Protein AF-B0ECZ1-F1 (afdb_monomer_lite)

Foldseek 3Di:
DCVVVVVLVVLLVVLVVVLVVLLVCLLVVVDDPLCVLVSLVVSLVSLVVSLVSVVVSVVVVVVVVVVVVVVVVDPDDDPDPPDQDLVSLVSLLSNLQSLLVSLLSLLCVVLCQDPDDDDPDDDPQVVSCVSCVVCCPPPPVHDDHVVVVVCVSPPPDHSLVSLVSSLVSLVVSVVSLVVSVVVCPPCPDPVLNSVLSNVLSVLSSVQSVVVNVDDDDPQKHWDWDCPRPSRRTRIDIDRD

Radius of gyration: 20.37 Å; chains: 1; bounding box: 56×40×53 Å

Organism: Entamoeba dispar (strain ATCC PRA-260 / SAW760) (NCBI:txid370354)

Structure (mmCIF, N/CA/C/O backbone):
data_AF-B0ECZ1-F1
#
_entry.id   AF-B0ECZ1-F1
#
loop_
_atom_site.group_PDB
_atom_site.id
_atom_site.type_symbol
_atom_site.label_atom_id
_atom_site.label_alt_id
_atom_site.label_comp_id
_atom_site.label_asym_id
_atom_site.label_entity_id
_atom_site.label_seq_id
_atom_site.pdbx_PDB_ins_code
_atom_site.Cartn_x
_atom_site.Cartn_y
_atom_site.Cartn_z
_atom_site.occupancy
_atom_site.B_iso_or_equiv
_atom_site.auth_seq_id
_atom_site.auth_comp_id
_atom_site.auth_asym_id
_atom_site.auth_atom_id
_atom_site.pdbx_PDB_model_num
ATOM 1 N N . MET A 1 1 ? 24.256 -12.949 -20.843 1.00 52.34 1 MET A N 1
ATOM 2 C CA . MET A 1 1 ? 23.289 -13.887 -21.462 1.00 52.34 1 MET A CA 1
ATOM 3 C C . MET A 1 1 ? 21.885 -13.289 -21.404 1.00 52.34 1 MET A C 1
ATOM 5 O O . MET A 1 1 ? 21.559 -12.710 -20.375 1.00 52.34 1 MET A O 1
ATOM 9 N N . PRO A 1 2 ? 21.053 -13.425 -22.453 1.00 65.56 2 PRO A N 1
ATOM 10 C CA . PRO A 1 2 ? 19.714 -12.817 -22.524 1.00 65.56 2 PRO A CA 1
ATOM 11 C C . PRO A 1 2 ? 18.711 -13.319 -21.465 1.00 65.56 2 PRO A C 1
ATOM 13 O O . PRO A 1 2 ? 17.712 -12.651 -21.211 1.00 65.56 2 PRO A O 1
ATOM 16 N N . GLY A 1 3 ? 18.990 -14.450 -20.802 1.00 74.44 3 GLY A N 1
ATOM 17 C CA . GLY A 1 3 ? 18.120 -15.027 -19.769 1.00 74.44 3 GLY A CA 1
ATOM 18 C C . GLY A 1 3 ? 17.876 -14.123 -18.553 1.00 74.44 3 GLY A C 1
ATOM 19 O O . GLY A 1 3 ? 16.785 -14.155 -17.990 1.00 74.44 3 GLY A O 1
ATOM 20 N N . HIS A 1 4 ? 18.828 -13.258 -18.184 1.00 80.06 4 HIS A N 1
ATOM 21 C CA . HIS A 1 4 ? 18.642 -12.338 -17.053 1.00 80.06 4 HIS A CA 1
ATOM 22 C C . HIS A 1 4 ? 17.581 -11.264 -17.335 1.00 80.06 4 HIS A C 1
ATOM 24 O O . HIS A 1 4 ? 16.845 -10.891 -16.425 1.00 80.06 4 HIS A O 1
ATOM 30 N N . TYR A 1 5 ? 17.436 -10.818 -18.589 1.00 84.31 5 TYR A N 1
ATOM 31 C CA . TYR A 1 5 ? 16.406 -9.841 -18.957 1.00 84.31 5 TYR A CA 1
ATOM 32 C C . TYR A 1 5 ? 15.004 -10.438 -18.934 1.00 84.31 5 TYR A C 1
ATOM 34 O O . TYR A 1 5 ? 14.070 -9.799 -18.456 1.00 84.31 5 TYR A O 1
ATOM 42 N N . ILE A 1 6 ? 14.873 -11.683 -19.399 1.00 87.56 6 ILE A N 1
ATOM 43 C CA . ILE A 1 6 ? 13.614 -12.430 -19.323 1.00 87.56 6 ILE A CA 1
ATOM 44 C C . ILE A 1 6 ? 13.235 -12.639 -17.857 1.00 87.56 6 ILE A C 1
ATOM 46 O O . ILE A 1 6 ? 12.097 -12.373 -17.483 1.00 87.56 6 ILE A O 1
ATOM 50 N N . ASN A 1 7 ? 14.189 -13.043 -17.014 1.00 88.06 7 ASN A N 1
ATOM 51 C CA . ASN A 1 7 ? 13.934 -13.231 -15.590 1.00 88.06 7 ASN A CA 1
ATOM 52 C C . ASN A 1 7 ? 13.505 -11.926 -14.899 1.00 88.06 7 ASN A C 1
ATOM 54 O O . ASN A 1 7 ? 12.521 -11.923 -14.168 1.00 88.06 7 ASN A O 1
ATOM 58 N N . GLY A 1 8 ? 14.180 -10.805 -15.181 1.00 88.19 8 GLY A N 1
ATOM 59 C CA . GLY A 1 8 ? 13.785 -9.496 -14.651 1.00 88.19 8 GLY A CA 1
ATOM 60 C C . GLY A 1 8 ? 12.370 -9.097 -15.083 1.00 88.19 8 GLY A C 1
ATOM 61 O O . GLY A 1 8 ? 11.549 -8.683 -14.266 1.00 88.19 8 GLY A O 1
ATOM 62 N N . TYR A 1 9 ? 12.026 -9.303 -16.353 1.00 89.12 9 TYR A N 1
ATOM 63 C CA . TYR A 1 9 ? 10.674 -9.022 -16.834 1.00 89.12 9 TYR A CA 1
ATOM 64 C C . TYR A 1 9 ? 9.610 -9.916 -16.170 1.00 89.12 9 TYR A C 1
ATOM 66 O O . TYR A 1 9 ? 8.576 -9.421 -15.717 1.00 89.12 9 TYR A O 1
ATOM 74 N N . LEU A 1 10 ? 9.879 -11.219 -16.041 1.00 91.56 10 LEU A N 1
ATOM 75 C CA . LEU A 1 10 ? 8.992 -12.165 -15.356 1.00 91.56 10 LEU A CA 1
ATOM 76 C C . LEU A 1 10 ? 8.794 -11.804 -13.879 1.00 91.56 10 LEU A C 1
ATOM 78 O O . LEU A 1 10 ? 7.673 -11.883 -13.374 1.00 91.56 10 LEU A O 1
ATOM 82 N N . MET A 1 11 ? 9.851 -11.359 -13.198 1.00 91.69 11 MET A N 1
ATOM 83 C CA . MET A 1 11 ? 9.765 -10.874 -11.821 1.00 91.69 11 MET A CA 1
ATOM 84 C C . MET A 1 11 ? 8.845 -9.657 -11.705 1.00 91.69 11 MET A C 1
ATOM 86 O O . MET A 1 11 ? 7.994 -9.615 -10.815 1.00 91.69 11 MET A O 1
ATOM 90 N N . GLN A 1 12 ? 8.936 -8.707 -12.638 1.00 91.12 12 GLN A N 1
ATOM 91 C CA . GLN A 1 12 ? 8.056 -7.538 -12.654 1.00 91.12 12 GLN A CA 1
ATOM 92 C C . GLN A 1 12 ? 6.585 -7.915 -12.894 1.00 91.12 12 GLN A C 1
ATOM 94 O O . GLN A 1 12 ? 5.697 -7.408 -12.201 1.00 91.12 12 GLN A O 1
ATOM 99 N N . ILE A 1 13 ? 6.316 -8.859 -13.806 1.00 92.25 13 ILE A N 1
ATOM 100 C CA . ILE A 1 13 ? 4.966 -9.416 -14.007 1.00 92.25 13 ILE A CA 1
ATOM 101 C C . ILE A 1 13 ? 4.455 -10.053 -12.716 1.00 92.25 13 ILE A C 1
ATOM 103 O O . ILE A 1 13 ? 3.312 -9.825 -12.322 1.00 92.25 13 ILE A O 1
ATOM 107 N N . LYS A 1 14 ? 5.295 -10.830 -12.030 1.00 93.25 14 LYS A N 1
ATOM 108 C CA . LYS A 1 14 ? 4.903 -11.509 -10.798 1.00 93.25 14 LYS A CA 1
ATOM 109 C C . LYS A 1 14 ? 4.515 -10.528 -9.695 1.00 93.25 14 LYS A C 1
ATOM 111 O O . LYS A 1 14 ? 3.464 -10.713 -9.083 1.00 93.25 14 LYS A O 1
ATOM 116 N N . PHE A 1 15 ? 5.296 -9.468 -9.480 1.00 93.75 15 PHE A N 1
ATOM 117 C CA . PHE A 1 15 ? 4.917 -8.403 -8.546 1.00 93.75 15 PHE A CA 1
ATOM 118 C C . PHE A 1 15 ? 3.564 -7.791 -8.910 1.00 93.75 15 PHE A C 1
ATOM 120 O O . PHE A 1 15 ? 2.694 -7.674 -8.048 1.00 93.75 15 PHE A O 1
ATOM 127 N N . SER A 1 16 ? 3.358 -7.464 -10.190 1.00 93.44 16 SER A N 1
ATOM 128 C CA . 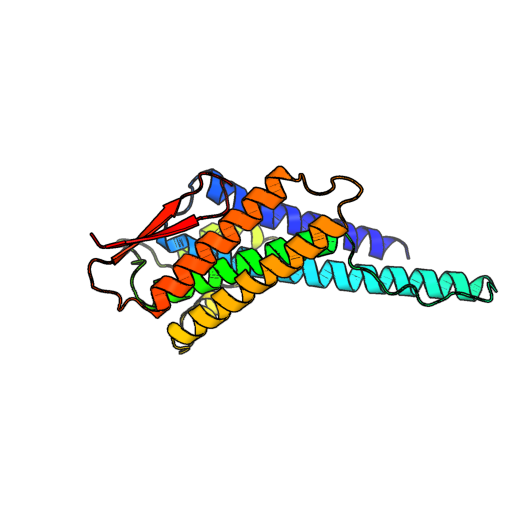SER A 1 16 ? 2.095 -6.900 -10.673 1.00 93.44 16 SER A CA 1
ATOM 129 C C . SER A 1 16 ? 0.905 -7.826 -10.398 1.00 93.44 16 SER A C 1
ATOM 131 O O . SER A 1 16 ? -0.120 -7.371 -9.890 1.00 93.44 16 SER A O 1
ATOM 133 N N . LEU A 1 17 ? 1.049 -9.132 -10.647 1.00 94.19 17 LEU A N 1
ATOM 134 C CA . LEU A 1 17 ? 0.005 -10.125 -10.381 1.00 94.19 17 LEU A CA 1
ATOM 135 C C . LEU A 1 17 ? -0.304 -10.262 -8.887 1.00 94.19 17 LEU A C 1
ATOM 137 O O . LEU A 1 17 ? -1.475 -10.277 -8.514 1.00 94.19 17 LEU A O 1
ATOM 141 N N . MET A 1 18 ? 0.719 -10.322 -8.030 1.00 94.69 18 MET A N 1
ATOM 142 C CA . MET A 1 18 ? 0.533 -10.421 -6.576 1.00 94.69 18 MET A CA 1
ATOM 143 C C . MET A 1 18 ? -0.154 -9.176 -6.004 1.00 94.69 18 MET A C 1
ATOM 145 O O . MET A 1 18 ? -1.070 -9.293 -5.192 1.00 94.69 18 MET A O 1
ATOM 149 N N . ILE A 1 19 ? 0.246 -7.986 -6.459 1.00 95.06 19 ILE A N 1
ATOM 150 C CA . ILE A 1 19 ? -0.396 -6.723 -6.078 1.00 95.06 19 ILE A CA 1
ATOM 151 C C . ILE A 1 19 ? -1.852 -6.723 -6.548 1.00 95.06 19 ILE A C 1
ATOM 153 O O . ILE A 1 19 ? -2.756 -6.484 -5.751 1.00 95.06 19 ILE A O 1
ATOM 157 N N . LYS A 1 20 ? -2.098 -7.043 -7.824 1.00 94.62 20 LYS A N 1
ATOM 158 C CA . LYS A 1 20 ? -3.445 -7.052 -8.406 1.00 94.62 20 LYS A CA 1
ATOM 159 C C . LYS A 1 20 ? -4.369 -8.050 -7.708 1.00 94.62 20 LYS A C 1
ATOM 161 O O . LYS A 1 20 ? -5.529 -7.726 -7.487 1.00 94.62 20 LYS A O 1
ATOM 166 N N . TYR A 1 21 ? -3.857 -9.216 -7.316 1.00 94.62 21 TYR A N 1
ATOM 167 C CA . TYR A 1 21 ? -4.598 -10.207 -6.532 1.00 94.62 21 TYR A CA 1
ATOM 168 C C . TYR A 1 21 ? -5.149 -9.610 -5.228 1.00 94.62 21 TYR A C 1
ATOM 170 O O . TYR A 1 21 ? -6.335 -9.759 -4.940 1.00 94.62 21 TYR A O 1
ATOM 178 N N . LEU A 1 22 ? -4.320 -8.878 -4.476 1.00 94.81 22 LEU A N 1
ATOM 179 C CA . LEU A 1 22 ? -4.759 -8.231 -3.236 1.00 94.81 22 LEU A CA 1
ATOM 180 C C . LEU A 1 22 ? -5.720 -7.068 -3.500 1.00 94.81 22 LEU A C 1
ATOM 182 O O . LEU A 1 22 ? -6.736 -6.959 -2.822 1.00 94.81 22 LEU A O 1
ATOM 186 N N . LEU A 1 23 ? -5.436 -6.225 -4.500 1.00 94.19 23 LEU A N 1
ATOM 187 C CA . LEU A 1 23 ? -6.299 -5.088 -4.842 1.00 94.19 23 LEU A CA 1
ATOM 188 C C . LEU A 1 23 ? -7.703 -5.535 -5.269 1.00 94.19 23 LEU A C 1
ATOM 190 O O . LEU A 1 23 ? -8.685 -4.942 -4.833 1.00 94.19 23 LEU A O 1
ATOM 194 N N . ILE A 1 24 ? -7.816 -6.617 -6.047 1.00 94.44 24 ILE A N 1
ATOM 195 C CA . ILE A 1 24 ? -9.115 -7.200 -6.419 1.00 94.44 24 ILE A CA 1
ATOM 196 C C . ILE A 1 24 ? -9.876 -7.674 -5.177 1.00 94.44 24 ILE A C 1
ATOM 198 O O . ILE A 1 24 ? -11.087 -7.487 -5.098 1.00 94.44 24 ILE A O 1
ATOM 202 N N . GLY A 1 25 ? -9.189 -8.238 -4.180 1.00 93.19 25 GLY A N 1
ATOM 203 C CA . GLY A 1 25 ? -9.827 -8.611 -2.917 1.00 93.19 25 GLY A CA 1
ATOM 204 C C . GLY A 1 25 ? -10.460 -7.421 -2.186 1.00 93.19 25 GLY A C 1
ATOM 205 O O . GLY A 1 25 ? -11.500 -7.583 -1.545 1.00 93.19 25 GLY A O 1
ATOM 206 N N . ILE A 1 26 ? -9.876 -6.224 -2.324 1.00 93.31 26 ILE A N 1
ATOM 207 C CA . ILE A 1 26 ? -10.420 -4.974 -1.773 1.00 93.31 26 ILE A CA 1
ATOM 208 C C . ILE A 1 26 ? -11.639 -4.532 -2.585 1.00 93.31 26 ILE A C 1
ATOM 210 O O . ILE A 1 26 ? -12.695 -4.320 -1.993 1.00 93.31 26 ILE A O 1
ATOM 214 N N . SER A 1 27 ? -11.533 -4.483 -3.919 1.00 91.94 27 SER A N 1
ATOM 215 C CA . SER A 1 27 ? -12.658 -4.149 -4.811 1.00 91.94 27 SER A CA 1
ATOM 216 C C . SER A 1 27 ? -13.876 -5.051 -4.576 1.00 91.94 27 SER A C 1
ATOM 218 O O . SER A 1 27 ? -15.013 -4.586 -4.549 1.00 91.94 27 SER A O 1
ATOM 220 N N . LEU A 1 28 ? -13.644 -6.346 -4.342 1.00 92.88 28 LEU A N 1
ATOM 221 C CA . LEU A 1 28 ? -14.684 -7.338 -4.050 1.00 92.88 28 LEU A CA 1
ATOM 222 C C . LEU A 1 28 ? -15.168 -7.316 -2.589 1.00 92.88 28 LEU A C 1
ATOM 224 O O . LEU A 1 28 ? -15.995 -8.146 -2.214 1.00 92.88 28 LEU A O 1
ATOM 228 N N . LYS A 1 29 ? -14.661 -6.394 -1.758 1.00 91.38 29 LYS A N 1
ATOM 229 C CA . LYS A 1 29 ? -15.012 -6.238 -0.336 1.00 91.38 29 LYS A CA 1
ATOM 230 C C . LYS A 1 29 ? -14.849 -7.537 0.469 1.00 91.38 29 LYS A C 1
ATOM 232 O O . LYS A 1 29 ? -15.647 -7.840 1.351 1.00 91.38 29 LYS A O 1
ATOM 237 N N . LEU A 1 30 ? -13.799 -8.311 0.176 1.00 91.38 30 LEU A N 1
ATOM 238 C CA . LEU A 1 30 ? -13.508 -9.586 0.855 1.00 91.38 30 LEU A CA 1
ATOM 239 C C . LEU A 1 30 ? -12.846 -9.410 2.228 1.00 91.38 30 LEU A C 1
ATOM 241 O O . LEU A 1 30 ? -12.680 -10.390 2.967 1.00 91.38 30 LEU A O 1
ATOM 245 N N . TYR A 1 31 ? -12.414 -8.191 2.544 1.00 91.56 31 TYR A N 1
ATOM 246 C CA . TYR A 1 31 ? -11.706 -7.843 3.770 1.00 91.56 31 TYR A CA 1
ATOM 247 C C . TYR A 1 31 ? -12.585 -6.978 4.664 1.00 91.56 31 TYR A C 1
ATOM 249 O O . TYR A 1 31 ? -13.326 -6.123 4.188 1.00 91.56 31 TYR A O 1
ATOM 257 N N . SER A 1 32 ? -12.467 -7.198 5.967 1.00 90.06 32 SER A N 1
ATOM 258 C CA . SER A 1 32 ? -13.102 -6.353 6.974 1.00 90.06 32 SER A CA 1
ATOM 259 C C . SER A 1 32 ? -12.245 -5.118 7.261 1.00 90.06 32 SER A C 1
ATOM 261 O O . SER A 1 32 ? -11.026 -5.153 7.093 1.00 90.06 32 SER A O 1
ATOM 263 N N . ASP A 1 33 ? -12.853 -4.062 7.800 1.00 89.88 33 ASP A N 1
ATOM 264 C CA . ASP A 1 33 ? -12.173 -2.789 8.085 1.00 89.88 33 ASP A CA 1
ATOM 265 C C . ASP A 1 33 ? -10.911 -2.935 8.954 1.00 89.88 33 ASP A C 1
ATOM 267 O O . ASP A 1 33 ? -9.889 -2.291 8.712 1.00 89.88 33 ASP A O 1
ATOM 271 N N . TYR A 1 34 ? -10.948 -3.835 9.941 1.00 89.06 34 TYR A N 1
ATOM 272 C CA . TYR A 1 34 ? -9.807 -4.111 10.819 1.00 89.06 34 TYR A CA 1
ATOM 273 C C . TYR A 1 34 ? -8.652 -4.845 10.111 1.00 89.06 34 TYR A C 1
ATOM 275 O O . TYR A 1 34 ? -7.510 -4.791 10.571 1.00 89.06 34 TYR A O 1
ATOM 283 N N . GLU A 1 35 ? -8.922 -5.527 8.992 1.00 91.38 35 GLU A N 1
ATOM 284 C CA . GLU A 1 35 ? -7.920 -6.253 8.202 1.00 91.38 35 GLU A CA 1
ATOM 285 C C . GLU A 1 35 ? -7.180 -5.325 7.228 1.00 91.38 35 GLU A C 1
ATOM 287 O O . GLU A 1 35 ? -6.074 -5.660 6.800 1.00 91.38 35 GLU A O 1
ATOM 292 N N . TYR A 1 36 ? -7.728 -4.147 6.901 1.00 93.44 36 TYR A N 1
ATOM 293 C CA . TYR A 1 36 ? -7.148 -3.261 5.886 1.00 93.44 36 TYR A CA 1
ATOM 294 C C . TYR A 1 36 ? -5.696 -2.894 6.165 1.00 93.44 36 TYR A C 1
ATOM 296 O O . TYR A 1 36 ? -4.885 -2.931 5.244 1.00 93.44 36 TYR A O 1
ATOM 304 N N . HIS A 1 37 ? -5.331 -2.599 7.416 1.00 94.06 37 HIS A N 1
ATOM 305 C CA . HIS A 1 37 ? -3.938 -2.289 7.747 1.00 94.06 37 HIS A CA 1
ATOM 306 C C . HIS A 1 37 ? -2.981 -3.409 7.313 1.00 94.06 37 HIS A C 1
ATOM 308 O O . HIS A 1 37 ? -1.967 -3.135 6.683 1.00 94.06 37 HIS A O 1
ATOM 314 N N . MET A 1 38 ? -3.324 -4.664 7.604 1.00 94.25 38 MET A N 1
ATOM 315 C CA . MET A 1 38 ? -2.517 -5.834 7.257 1.00 94.25 38 MET A CA 1
ATOM 316 C C . MET A 1 38 ? -2.390 -6.013 5.740 1.00 94.25 38 MET A C 1
ATOM 318 O O . MET A 1 38 ? -1.298 -6.273 5.234 1.00 94.25 38 MET A O 1
ATOM 322 N N . ILE A 1 39 ? -3.494 -5.835 5.011 1.00 95.50 39 ILE A N 1
ATOM 323 C CA . ILE A 1 39 ? -3.523 -5.957 3.551 1.00 95.50 39 ILE A CA 1
ATOM 324 C C . ILE A 1 39 ? -2.693 -4.845 2.895 1.00 95.50 39 ILE A C 1
ATOM 326 O O . ILE A 1 39 ? -1.783 -5.142 2.120 1.00 95.50 39 ILE A O 1
ATOM 330 N N . TYR A 1 40 ? -2.940 -3.574 3.236 1.00 95.88 40 TYR A N 1
ATOM 331 C CA . TYR A 1 40 ? -2.185 -2.445 2.678 1.00 95.88 40 TYR A CA 1
ATOM 332 C C . TYR A 1 40 ? -0.711 -2.476 3.070 1.00 95.88 40 TYR A C 1
ATOM 334 O O . TYR A 1 40 ? 0.135 -2.135 2.246 1.00 95.88 40 TYR A O 1
ATOM 342 N N . TRP A 1 41 ? -0.387 -2.954 4.273 1.00 95.56 41 TRP A N 1
ATOM 343 C CA . TRP A 1 41 ? 0.992 -3.167 4.691 1.00 95.56 41 TRP A CA 1
ATOM 344 C C . TRP A 1 41 ? 1.727 -4.138 3.768 1.00 95.56 41 TRP A C 1
ATOM 346 O O . TRP A 1 41 ? 2.794 -3.807 3.248 1.00 95.56 41 TRP A O 1
ATOM 356 N N . TYR A 1 42 ? 1.127 -5.296 3.487 1.00 95.44 42 TYR A N 1
ATOM 357 C CA . TYR A 1 42 ? 1.727 -6.276 2.585 1.00 95.44 42 TYR A CA 1
ATOM 358 C C . TYR A 1 42 ? 1.866 -5.714 1.163 1.00 95.44 42 TYR A C 1
ATOM 360 O O . TYR A 1 42 ? 2.917 -5.845 0.533 1.00 95.44 42 TYR A O 1
ATOM 368 N N . ILE A 1 43 ? 0.836 -5.014 0.670 1.00 95.62 43 ILE A N 1
ATOM 369 C CA . ILE A 1 43 ? 0.873 -4.339 -0.635 1.00 95.62 43 ILE A CA 1
ATOM 370 C C . ILE A 1 43 ? 2.000 -3.292 -0.679 1.00 95.62 43 ILE A C 1
ATOM 372 O O . ILE A 1 43 ? 2.733 -3.227 -1.666 1.00 95.62 43 ILE A O 1
ATOM 376 N N . SER A 1 44 ? 2.188 -2.502 0.384 1.00 95.56 44 SER A N 1
ATOM 377 C CA . SER A 1 44 ? 3.266 -1.508 0.486 1.00 95.56 44 SER A CA 1
ATOM 378 C C . SER A 1 44 ? 4.643 -2.153 0.336 1.00 95.56 44 SER A C 1
ATOM 380 O O . SER A 1 44 ? 5.535 -1.568 -0.288 1.00 95.56 44 SER A O 1
ATOM 382 N N . ILE A 1 45 ? 4.833 -3.350 0.894 1.00 94.50 45 ILE A N 1
ATOM 383 C CA . ILE A 1 45 ? 6.088 -4.091 0.758 1.00 94.50 45 ILE A CA 1
ATOM 384 C C . ILE A 1 45 ? 6.257 -4.597 -0.675 1.00 94.50 45 ILE A C 1
ATOM 386 O O . ILE A 1 45 ? 7.322 -4.397 -1.257 1.00 94.50 45 ILE A O 1
ATOM 390 N N . LEU A 1 46 ? 5.211 -5.161 -1.285 1.00 94.88 46 LEU A N 1
ATOM 391 C CA . LEU A 1 46 ? 5.264 -5.612 -2.681 1.00 94.88 46 LEU A CA 1
ATOM 392 C C . LEU A 1 46 ? 5.599 -4.471 -3.651 1.00 94.88 46 LEU A C 1
ATOM 394 O O . LEU A 1 46 ? 6.438 -4.651 -4.532 1.00 94.88 46 LEU A O 1
ATOM 398 N N . PHE A 1 47 ? 5.005 -3.287 -3.477 1.00 95.44 47 PHE A N 1
ATOM 399 C CA . PHE A 1 47 ? 5.368 -2.106 -4.270 1.00 95.44 47 PHE A CA 1
ATOM 400 C C . PHE A 1 47 ? 6.806 -1.650 -4.018 1.00 95.44 47 PHE A C 1
ATOM 402 O O . PHE A 1 47 ? 7.476 -1.214 -4.952 1.00 95.44 47 PHE A O 1
ATOM 409 N N . SER A 1 48 ? 7.297 -1.759 -2.781 1.00 94.75 48 SER A N 1
ATOM 410 C CA . SER A 1 48 ? 8.686 -1.419 -2.452 1.00 94.75 48 SER A CA 1
ATOM 411 C C . SER A 1 48 ? 9.670 -2.350 -3.153 1.00 94.75 48 SER A C 1
ATOM 413 O O . SER A 1 48 ? 10.549 -1.858 -3.858 1.00 94.75 48 SER A O 1
ATOM 415 N N . MET A 1 49 ? 9.440 -3.662 -3.058 1.00 94.19 49 MET A N 1
ATOM 416 C CA . MET A 1 49 ? 10.235 -4.685 -3.741 1.00 94.19 49 MET A CA 1
ATOM 417 C C . MET A 1 49 ? 10.163 -4.540 -5.265 1.00 94.19 49 MET A C 1
ATOM 419 O O . MET A 1 49 ? 11.184 -4.630 -5.938 1.00 94.19 49 MET A O 1
ATOM 423 N N . SER A 1 50 ? 8.977 -4.268 -5.821 1.00 94.31 50 SER A N 1
ATOM 424 C CA . SER A 1 50 ? 8.812 -4.044 -7.263 1.00 94.31 50 SER A CA 1
ATOM 425 C C . SER A 1 50 ? 9.575 -2.810 -7.742 1.00 94.31 50 SER A C 1
ATOM 427 O O . SER A 1 50 ? 10.234 -2.861 -8.779 1.00 94.31 50 SER A O 1
ATOM 429 N N . TYR A 1 51 ? 9.523 -1.711 -6.985 1.00 94.12 51 TYR A N 1
ATOM 430 C CA . TYR A 1 51 ? 10.254 -0.490 -7.315 1.00 94.12 51 TYR A CA 1
ATOM 431 C C . TYR A 1 51 ? 11.773 -0.697 -7.273 1.00 94.12 51 TYR A C 1
ATOM 433 O O . TYR A 1 51 ? 12.472 -0.279 -8.195 1.00 94.12 51 TYR A O 1
ATOM 441 N N . GLU A 1 52 ? 12.277 -1.344 -6.220 1.00 92.88 52 GLU A N 1
ATOM 442 C CA . GLU A 1 52 ? 13.703 -1.652 -6.049 1.00 92.88 52 GLU A CA 1
ATOM 443 C C . GLU A 1 52 ? 14.207 -2.552 -7.175 1.00 92.88 52 GLU A C 1
ATOM 445 O O . GLU A 1 52 ? 15.145 -2.179 -7.878 1.00 92.88 52 GLU A O 1
ATOM 450 N N . HIS A 1 53 ? 13.499 -3.653 -7.437 1.00 92.44 53 HIS A N 1
ATOM 451 C CA . HIS A 1 53 ? 13.806 -4.563 -8.534 1.00 92.44 53 HIS A CA 1
ATOM 452 C C . HIS A 1 53 ? 13.823 -3.843 -9.892 1.00 92.44 53 HIS A C 1
ATOM 454 O O . HIS A 1 53 ? 14.765 -4.000 -10.668 1.00 92.44 53 HIS A O 1
ATOM 460 N N . LEU A 1 54 ? 12.813 -3.017 -10.195 1.00 90.81 54 LEU A N 1
ATOM 461 C CA . LEU A 1 54 ? 12.775 -2.263 -11.451 1.00 90.81 54 LEU A CA 1
ATOM 462 C C . LEU A 1 54 ? 13.950 -1.282 -11.560 1.00 90.81 54 LEU A C 1
ATOM 464 O O . LEU A 1 54 ? 14.506 -1.098 -12.643 1.00 90.81 54 LEU A O 1
ATOM 468 N N . ASN A 1 55 ? 14.332 -0.636 -10.459 1.00 89.88 55 ASN A N 1
ATOM 469 C CA . ASN A 1 55 ? 15.445 0.303 -10.451 1.00 89.88 55 ASN A CA 1
ATOM 470 C C . ASN A 1 55 ? 16.792 -0.394 -10.683 1.00 89.88 55 ASN A C 1
ATOM 472 O O . ASN A 1 55 ? 17.562 0.044 -11.538 1.00 89.88 55 ASN A O 1
ATOM 476 N N . GLU A 1 56 ? 17.045 -1.503 -9.992 1.00 88.81 56 GLU A N 1
ATOM 477 C CA . GLU A 1 56 ? 18.233 -2.340 -10.200 1.00 88.81 56 GLU A CA 1
ATOM 478 C C . GLU A 1 56 ? 18.303 -2.861 -11.637 1.00 88.81 56 GLU A C 1
ATOM 480 O O . GLU A 1 56 ? 19.331 -2.728 -12.305 1.00 88.81 56 GLU A O 1
ATOM 485 N N . PHE A 1 57 ? 17.178 -3.364 -12.150 1.00 87.62 57 PHE A N 1
ATOM 486 C CA . PHE A 1 57 ? 17.074 -3.871 -13.513 1.00 87.62 57 PHE A CA 1
ATOM 487 C C . PHE A 1 57 ? 17.413 -2.804 -14.561 1.00 87.62 57 PHE A C 1
ATOM 489 O O . PHE A 1 57 ? 18.130 -3.075 -15.527 1.00 87.62 57 PHE A O 1
ATOM 496 N N . ARG A 1 58 ? 16.947 -1.563 -14.367 1.00 84.62 58 ARG A N 1
ATOM 497 C CA . ARG A 1 58 ? 17.297 -0.441 -15.252 1.00 84.62 58 ARG A CA 1
ATOM 498 C C . ARG A 1 58 ? 18.779 -0.097 -15.186 1.00 84.62 58 ARG A C 1
ATOM 500 O O . ARG A 1 58 ? 19.405 0.034 -16.232 1.00 84.62 58 ARG A O 1
ATOM 507 N N . ILE A 1 59 ? 19.340 0.019 -13.982 1.00 86.19 59 ILE A N 1
ATOM 508 C CA . ILE A 1 59 ? 20.766 0.319 -13.802 1.00 86.19 59 ILE A CA 1
ATOM 509 C C . ILE A 1 59 ? 21.614 -0.722 -14.538 1.00 86.19 59 ILE A C 1
ATOM 511 O O . ILE A 1 59 ? 22.536 -0.356 -15.267 1.00 86.19 59 ILE A O 1
ATOM 515 N N . GLN A 1 60 ? 21.262 -2.003 -14.419 1.00 86.25 60 GLN A N 1
ATOM 516 C CA . GLN A 1 60 ? 21.928 -3.082 -15.141 1.00 86.25 60 GLN A CA 1
ATOM 517 C C . GLN A 1 60 ? 21.814 -2.925 -16.664 1.00 86.25 60 GLN A C 1
ATOM 519 O O . GLN A 1 60 ? 22.831 -2.957 -17.355 1.00 86.25 60 GLN A O 1
ATOM 524 N N . LEU A 1 61 ? 20.609 -2.679 -17.190 1.00 84.00 61 LEU A N 1
ATOM 525 C CA . LEU A 1 61 ? 20.397 -2.434 -18.623 1.00 84.00 61 LEU A CA 1
ATOM 526 C C . LEU A 1 61 ? 21.254 -1.279 -19.153 1.00 84.00 61 LEU A C 1
ATOM 528 O O . LEU A 1 61 ? 21.798 -1.359 -20.256 1.00 84.00 61 LEU A O 1
ATOM 532 N N . ASP A 1 62 ? 21.384 -0.201 -18.387 1.00 83.62 62 ASP A N 1
ATOM 533 C CA . ASP A 1 62 ? 22.179 0.953 -18.7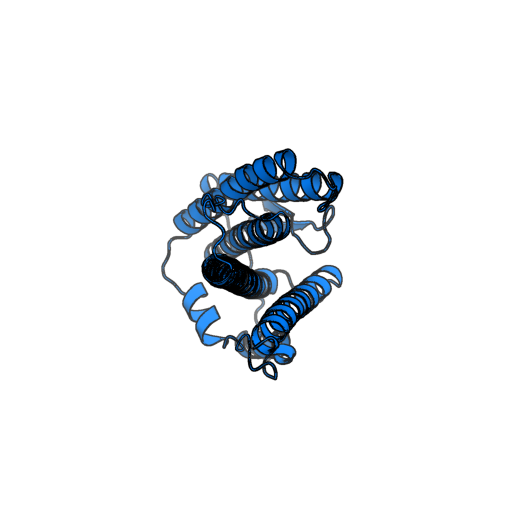92 1.00 83.62 62 ASP A CA 1
ATOM 534 C C . ASP A 1 62 ? 23.683 0.691 -18.706 1.00 83.62 62 ASP A C 1
ATOM 536 O O . ASP A 1 62 ? 24.430 1.172 -19.564 1.00 83.62 62 ASP A O 1
ATOM 540 N N . MET A 1 63 ? 24.141 -0.094 -17.727 1.00 84.00 63 MET A N 1
ATOM 541 C CA . MET A 1 63 ? 25.526 -0.572 -17.675 1.00 84.00 63 MET A CA 1
ATOM 542 C C . MET A 1 63 ? 25.852 -1.448 -18.887 1.00 84.00 63 MET A C 1
ATOM 544 O O . MET A 1 63 ? 26.840 -1.185 -19.575 1.00 84.00 63 MET A O 1
ATOM 548 N N . ASP A 1 64 ? 24.989 -2.408 -19.220 1.00 84.94 64 ASP A N 1
ATOM 549 C CA . ASP A 1 64 ? 25.178 -3.309 -20.361 1.00 84.94 64 ASP A CA 1
ATOM 550 C C . ASP A 1 64 ? 25.192 -2.544 -21.693 1.00 84.94 64 ASP A C 1
ATOM 552 O O . ASP A 1 64 ? 26.055 -2.776 -22.548 1.00 84.94 64 ASP A O 1
ATOM 556 N N . ARG A 1 65 ? 24.299 -1.555 -21.856 1.00 82.12 65 ARG A N 1
ATOM 557 C CA . ARG A 1 65 ? 24.299 -0.641 -23.013 1.00 82.12 65 ARG A CA 1
ATOM 558 C C . ARG A 1 65 ? 25.623 0.109 -23.141 1.00 82.12 65 ARG A C 1
ATOM 560 O O . ARG A 1 65 ? 26.170 0.193 -24.243 1.00 82.12 65 ARG A O 1
ATOM 567 N N . ARG A 1 66 ? 26.163 0.626 -22.031 1.00 80.00 66 ARG A N 1
ATOM 568 C CA . ARG A 1 66 ? 27.461 1.322 -22.018 1.00 80.00 66 ARG A CA 1
ATOM 569 C C . ARG A 1 66 ? 28.605 0.376 -22.368 1.00 80.00 66 ARG A C 1
ATOM 571 O O . ARG A 1 66 ? 29.396 0.707 -23.247 1.00 80.00 66 ARG A O 1
ATOM 578 N N . MET A 1 67 ? 28.671 -0.811 -21.769 1.00 80.88 67 MET A N 1
ATOM 579 C CA . MET A 1 67 ? 29.715 -1.797 -22.081 1.00 80.88 67 MET A CA 1
ATOM 580 C C . MET A 1 67 ? 29.690 -2.203 -23.559 1.00 80.88 67 MET A C 1
ATOM 582 O O . MET A 1 67 ? 30.731 -2.201 -24.221 1.00 80.88 67 MET A O 1
ATOM 586 N N . TYR A 1 68 ? 28.499 -2.446 -24.114 1.00 77.25 68 TYR A N 1
ATOM 587 C CA . TYR A 1 68 ? 28.335 -2.746 -25.536 1.00 77.25 68 TYR A CA 1
ATOM 588 C C . TYR A 1 68 ? 28.825 -1.597 -26.429 1.00 77.25 68 TYR A C 1
ATOM 590 O O . TYR A 1 68 ? 29.539 -1.812 -27.408 1.00 77.25 68 TYR A O 1
ATOM 598 N N . SER A 1 69 ? 28.505 -0.356 -26.076 1.00 70.12 69 SER A N 1
ATOM 599 C CA . SER A 1 69 ? 28.907 0.822 -26.849 1.00 70.12 69 SER A CA 1
ATOM 600 C C . SER A 1 69 ? 30.411 1.152 -26.770 1.00 70.12 69 SER A C 1
ATOM 602 O O . SER A 1 69 ? 31.005 1.557 -27.770 1.00 70.12 69 SER A O 1
ATOM 604 N N . ILE A 1 70 ? 31.062 0.878 -25.631 1.00 69.12 70 ILE A N 1
ATOM 605 C CA . ILE A 1 70 ? 32.524 0.970 -25.465 1.00 69.12 70 ILE A CA 1
ATOM 606 C C . ILE A 1 70 ? 33.227 -0.071 -26.348 1.00 69.12 70 ILE A C 1
ATOM 608 O O . ILE A 1 70 ? 34.219 0.249 -27.005 1.00 69.12 70 ILE A O 1
ATOM 612 N N . SER A 1 71 ? 32.677 -1.290 -26.439 1.00 64.00 71 SER A N 1
ATOM 613 C CA . SER A 1 71 ? 33.213 -2.344 -27.316 1.00 64.00 71 SER A CA 1
ATOM 614 C C . SER A 1 71 ? 33.164 -1.965 -28.806 1.00 64.00 71 SER A C 1
ATOM 616 O O . SER A 1 71 ? 34.028 -2.366 -29.584 1.00 64.00 71 SER A O 1
ATOM 618 N N . LYS A 1 72 ? 32.209 -1.110 -29.199 1.00 63.00 72 LYS A N 1
ATOM 619 C CA . LYS A 1 72 ? 32.033 -0.589 -30.562 1.00 63.00 72 LYS A CA 1
ATOM 620 C C . LYS A 1 72 ? 32.694 0.779 -30.795 1.00 63.00 72 LYS A C 1
ATOM 622 O O . LYS A 1 72 ? 32.149 1.573 -31.545 1.00 63.00 72 LYS A O 1
ATOM 627 N N . LYS A 1 73 ? 33.851 1.086 -30.186 1.00 57.19 73 LYS A N 1
ATOM 628 C CA . LYS A 1 73 ? 34.692 2.286 -30.470 1.00 57.19 73 LYS A CA 1
ATOM 629 C C . LYS A 1 73 ? 33.921 3.614 -30.701 1.00 57.19 73 LYS A C 1
ATOM 631 O O . LYS A 1 73 ? 34.427 4.496 -31.397 1.00 57.19 73 LYS A O 1
ATOM 636 N N . SER A 1 74 ? 32.728 3.816 -30.133 1.00 56.81 74 SER A N 1
ATOM 637 C CA . SER A 1 74 ? 31.969 5.048 -30.363 1.00 56.81 74 SER A CA 1
ATOM 638 C C . SER A 1 74 ? 32.423 6.089 -29.346 1.00 56.81 74 SER A C 1
ATOM 640 O O . SER A 1 74 ? 31.993 6.091 -28.191 1.00 56.81 74 SER A O 1
ATOM 642 N N . LYS A 1 75 ? 33.352 6.954 -29.758 1.00 55.22 75 LYS A N 1
ATOM 643 C CA . LYS A 1 75 ? 33.782 8.104 -28.959 1.00 55.22 75 LYS A CA 1
ATOM 644 C C . LYS A 1 75 ? 32.629 9.110 -28.891 1.00 55.22 75 LYS A C 1
ATOM 646 O O . LYS A 1 75 ? 32.183 9.580 -29.930 1.00 55.22 75 LYS A O 1
ATOM 651 N N . ASN A 1 76 ? 32.208 9.430 -27.665 1.00 53.47 76 ASN A N 1
ATOM 652 C CA . ASN A 1 76 ? 31.183 10.405 -27.246 1.00 53.47 76 ASN A CA 1
ATOM 653 C C . ASN A 1 76 ? 29.841 9.799 -26.831 1.00 53.47 76 ASN A C 1
ATOM 655 O O . ASN A 1 76 ? 28.814 10.007 -27.471 1.00 53.47 76 ASN A O 1
ATOM 659 N N . ILE A 1 77 ? 29.832 9.136 -25.676 1.00 56.59 77 ILE A N 1
ATOM 660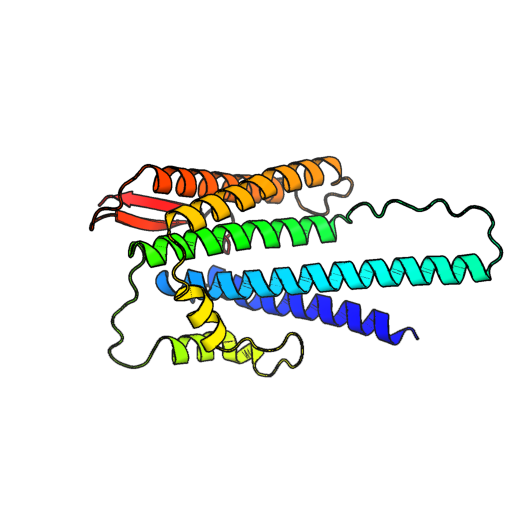 C CA . ILE A 1 77 ? 28.589 8.820 -24.971 1.00 56.59 77 ILE A CA 1
ATOM 661 C C . ILE A 1 77 ? 28.533 9.733 -23.763 1.00 56.59 77 ILE A C 1
ATOM 663 O O . ILE A 1 77 ? 29.200 9.506 -22.754 1.00 56.59 77 ILE A O 1
ATOM 667 N N . LYS A 1 78 ? 27.765 10.816 -23.894 1.00 54.97 78 LYS A N 1
ATOM 668 C CA . LYS A 1 78 ? 27.414 11.643 -22.741 1.00 54.97 78 LYS A CA 1
ATOM 669 C C . LYS A 1 78 ? 26.653 10.757 -21.750 1.00 54.97 78 LYS A C 1
ATOM 671 O O . LYS A 1 78 ? 25.804 9.979 -22.191 1.00 54.97 78 LYS A O 1
ATOM 676 N N . PRO A 1 79 ? 26.910 10.861 -20.436 1.00 51.38 79 PRO A N 1
ATOM 677 C CA . PRO A 1 79 ? 26.075 10.186 -19.458 1.00 51.38 79 PRO A CA 1
ATOM 678 C C . PRO A 1 79 ? 24.655 10.732 -19.620 1.00 51.38 79 PRO A C 1
ATOM 680 O O . PRO A 1 79 ? 24.393 11.889 -19.290 1.00 51.38 79 PRO A O 1
ATOM 683 N N . SER A 1 80 ? 23.731 9.934 -20.164 1.00 52.09 80 SER A N 1
ATOM 684 C CA . SER A 1 80 ? 22.322 10.290 -20.062 1.00 52.09 80 SER A CA 1
ATOM 685 C C . SER A 1 80 ? 21.998 10.229 -18.578 1.00 52.09 80 SER A C 1
ATOM 687 O O . SER A 1 80 ? 22.074 9.153 -17.976 1.00 52.09 80 SER A O 1
ATOM 689 N N . LYS A 1 81 ? 21.686 11.378 -17.968 1.00 50.06 81 LYS A N 1
ATOM 690 C 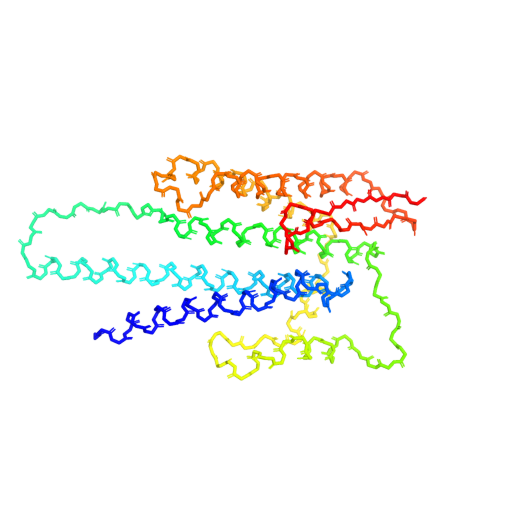CA . LYS A 1 81 ? 21.008 11.376 -16.672 1.00 50.06 81 LYS A CA 1
ATOM 691 C C . LYS A 1 81 ? 19.811 10.455 -16.850 1.00 50.06 81 LYS A C 1
ATOM 693 O O . LYS A 1 81 ? 19.020 10.670 -17.766 1.00 50.06 81 LYS A O 1
ATOM 698 N N . LEU A 1 82 ? 19.758 9.389 -16.063 1.00 56.03 82 LEU A N 1
ATOM 699 C CA . LEU A 1 82 ? 18.656 8.448 -16.108 1.00 56.03 82 LEU A CA 1
ATOM 700 C C . LEU A 1 82 ? 17.447 9.161 -15.542 1.00 56.03 82 LEU A C 1
ATOM 702 O O . LEU A 1 82 ? 17.185 9.108 -14.347 1.00 56.03 82 LEU A O 1
ATOM 706 N N . THR A 1 83 ? 16.756 9.901 -16.402 1.00 59.69 83 THR A N 1
ATOM 707 C CA . THR A 1 83 ? 15.462 10.448 -16.052 1.00 59.69 83 THR A CA 1
ATOM 708 C C . THR A 1 83 ? 14.568 9.266 -15.666 1.00 59.69 83 THR A C 1
ATOM 710 O O . THR A 1 83 ? 14.615 8.204 -16.321 1.00 59.69 83 THR A O 1
ATOM 713 N N . PRO A 1 84 ? 13.817 9.387 -14.560 1.00 64.06 84 PRO A N 1
ATOM 714 C CA . PRO A 1 84 ? 12.852 8.374 -14.172 1.00 64.06 84 PRO A CA 1
ATOM 715 C C . PRO A 1 84 ? 11.933 8.075 -15.356 1.00 64.06 84 PRO A C 1
ATOM 717 O O . PRO A 1 84 ? 11.419 8.985 -16.007 1.00 64.06 84 PRO A O 1
ATOM 720 N N . ASN A 1 85 ? 11.776 6.794 -15.687 1.00 81.38 85 ASN A N 1
ATOM 721 C CA . ASN A 1 85 ? 10.801 6.402 -16.699 1.00 81.38 85 ASN A CA 1
ATOM 722 C C . ASN A 1 85 ? 9.386 6.627 -16.136 1.00 81.38 85 ASN A C 1
ATOM 724 O O . ASN A 1 85 ? 9.186 6.518 -14.926 1.00 81.38 85 ASN A O 1
ATOM 728 N N . MET A 1 86 ? 8.395 6.859 -16.996 1.00 84.81 86 MET A N 1
ATOM 729 C CA . MET A 1 86 ? 6.992 7.002 -16.584 1.00 84.81 86 MET A CA 1
ATOM 730 C C . MET A 1 86 ? 6.499 5.799 -15.774 1.00 84.81 86 MET A C 1
ATOM 732 O O . MET A 1 86 ? 5.782 5.970 -14.791 1.00 84.81 86 MET A O 1
ATOM 736 N N . GLU A 1 87 ? 6.935 4.590 -16.131 1.00 85.94 87 GLU A N 1
ATOM 737 C CA . GLU A 1 87 ? 6.646 3.372 -15.368 1.00 85.94 87 GLU A CA 1
ATOM 738 C C . GLU A 1 87 ? 7.211 3.437 -13.938 1.00 85.94 87 GLU A C 1
ATOM 740 O O . GLU A 1 87 ? 6.502 3.148 -12.976 1.00 85.94 87 GLU A O 1
ATOM 745 N N . GLN A 1 88 ? 8.459 3.891 -13.775 1.00 88.31 88 GLN A N 1
ATOM 746 C CA . GLN A 1 88 ? 9.070 4.043 -12.453 1.00 88.31 88 GLN A CA 1
ATOM 747 C C . GLN A 1 88 ? 8.377 5.113 -11.620 1.00 88.31 88 GLN A C 1
ATOM 749 O O . GLN A 1 88 ? 8.139 4.880 -10.440 1.00 88.31 88 GLN A O 1
ATOM 754 N N . LEU A 1 89 ? 8.032 6.256 -12.221 1.00 90.56 89 LEU A N 1
ATOM 755 C CA . LEU A 1 89 ? 7.285 7.314 -11.538 1.00 90.56 89 LEU A CA 1
ATOM 756 C C . LEU A 1 89 ? 5.904 6.825 -11.100 1.00 90.56 89 LEU A C 1
ATOM 758 O O . LEU A 1 89 ? 5.467 7.125 -9.994 1.00 90.56 89 LEU A O 1
ATOM 762 N N . THR A 1 90 ? 5.242 6.022 -11.934 1.00 91.31 90 THR A N 1
ATOM 763 C CA . THR A 1 90 ? 3.934 5.439 -11.616 1.00 91.31 90 THR A CA 1
ATOM 764 C C . THR A 1 90 ? 4.038 4.472 -10.439 1.00 91.31 90 THR A C 1
ATOM 766 O O . THR A 1 90 ? 3.292 4.596 -9.471 1.00 91.31 90 THR A O 1
ATOM 769 N N . ILE A 1 91 ? 4.992 3.536 -10.469 1.00 92.50 91 ILE A N 1
ATOM 770 C CA . ILE A 1 91 ? 5.209 2.588 -9.364 1.00 92.50 91 ILE A CA 1
ATOM 771 C C . ILE A 1 91 ? 5.630 3.326 -8.091 1.00 92.50 91 ILE A C 1
ATOM 773 O O . ILE A 1 91 ? 5.145 2.991 -7.011 1.00 92.50 91 ILE A O 1
ATOM 777 N N . LEU A 1 92 ? 6.481 4.350 -8.207 1.00 94.25 92 LEU A N 1
ATOM 778 C CA . LEU A 1 92 ? 6.884 5.196 -7.087 1.00 94.25 92 LEU A CA 1
ATOM 779 C C . LEU A 1 92 ? 5.679 5.909 -6.470 1.00 94.25 92 LEU A C 1
ATOM 781 O O . LEU A 1 92 ? 5.526 5.881 -5.254 1.00 94.25 92 LEU A O 1
ATOM 785 N N . LEU A 1 93 ? 4.788 6.473 -7.290 1.00 94.25 93 LEU A N 1
ATOM 786 C CA . LEU A 1 93 ? 3.561 7.108 -6.816 1.00 94.25 93 LEU A CA 1
ATOM 787 C C . LEU A 1 93 ? 2.699 6.128 -6.010 1.00 94.25 93 LEU A C 1
ATOM 789 O O . LEU A 1 93 ? 2.309 6.442 -4.887 1.00 94.25 93 LEU A O 1
ATOM 793 N N . TYR A 1 94 ? 2.434 4.933 -6.546 1.00 94.56 94 TYR A N 1
ATOM 794 C CA . TYR A 1 94 ? 1.655 3.916 -5.832 1.00 94.56 94 TYR A CA 1
ATOM 795 C C . TYR A 1 94 ? 2.342 3.453 -4.546 1.00 94.56 94 TYR A C 1
ATOM 797 O O . TYR A 1 94 ? 1.684 3.353 -3.510 1.00 94.56 94 TYR A O 1
ATOM 805 N N . LYS A 1 95 ? 3.662 3.226 -4.585 1.00 95.25 95 LYS A N 1
ATOM 806 C CA . LYS A 1 95 ? 4.473 2.881 -3.409 1.00 95.25 95 LYS A CA 1
ATOM 807 C C . LYS A 1 95 ? 4.307 3.931 -2.312 1.00 95.25 95 LYS A C 1
ATOM 809 O O . LYS A 1 95 ? 3.998 3.584 -1.173 1.00 95.25 95 LYS A O 1
ATOM 814 N N . THR A 1 96 ? 4.497 5.204 -2.644 1.00 95.81 96 THR A N 1
ATOM 815 C CA . THR A 1 96 ? 4.430 6.306 -1.679 1.00 95.81 96 THR A CA 1
ATOM 816 C C . THR A 1 96 ? 3.009 6.501 -1.149 1.00 95.81 96 THR A C 1
ATOM 818 O O . THR A 1 96 ? 2.826 6.640 0.061 1.00 95.81 96 THR A O 1
ATOM 821 N N . LEU A 1 97 ? 1.996 6.426 -2.016 1.00 95.69 97 LEU A N 1
ATOM 822 C CA . LEU A 1 97 ? 0.591 6.579 -1.634 1.00 95.69 97 LEU A CA 1
ATOM 823 C C . LEU A 1 97 ? 0.149 5.480 -0.665 1.00 95.69 97 LEU A C 1
ATOM 825 O O . LEU A 1 97 ? -0.398 5.768 0.400 1.00 95.69 97 LEU A O 1
ATOM 829 N N . ILE A 1 98 ? 0.422 4.220 -1.006 1.00 96.12 98 ILE A N 1
ATOM 830 C CA . ILE A 1 98 ? 0.034 3.069 -0.184 1.00 96.12 98 ILE A CA 1
ATOM 831 C C . ILE A 1 98 ? 0.840 3.035 1.113 1.00 96.12 98 ILE A C 1
ATOM 833 O O . ILE A 1 98 ? 0.281 2.707 2.160 1.00 96.12 98 ILE A O 1
ATOM 837 N N . SER A 1 99 ? 2.112 3.446 1.092 1.00 95.50 99 SER A N 1
ATOM 838 C CA . SER A 1 99 ? 2.900 3.617 2.318 1.00 95.50 99 SER A CA 1
ATOM 839 C C . SER A 1 99 ? 2.274 4.660 3.250 1.00 95.50 99 SER A C 1
ATOM 841 O O . SER A 1 99 ? 2.126 4.400 4.445 1.00 95.50 99 SER A O 1
ATOM 843 N N . GLY A 1 100 ? 1.845 5.808 2.712 1.00 94.88 100 GLY A N 1
ATOM 844 C CA . GLY A 1 100 ? 1.131 6.838 3.469 1.00 94.88 100 GLY A CA 1
ATOM 845 C C . GLY A 1 100 ? -0.169 6.311 4.079 1.00 94.88 100 GLY A C 1
ATOM 846 O O . GLY A 1 100 ? -0.375 6.421 5.285 1.00 94.88 100 GLY A O 1
ATOM 847 N N . ILE A 1 101 ? -1.009 5.649 3.279 1.00 94.88 101 ILE A N 1
ATOM 848 C CA . ILE A 1 101 ? -2.269 5.042 3.746 1.00 94.88 101 ILE A CA 1
ATOM 849 C C . ILE A 1 101 ? -2.011 3.986 4.829 1.00 94.88 101 ILE A C 1
ATOM 851 O O . ILE A 1 101 ? -2.696 3.968 5.849 1.00 94.88 101 ILE A O 1
ATOM 855 N N . THR A 1 102 ? -0.997 3.139 4.655 1.00 95.38 102 THR A N 1
ATOM 856 C CA . THR A 1 102 ? -0.623 2.108 5.636 1.00 95.38 102 THR A CA 1
ATOM 857 C C . THR A 1 102 ? -0.223 2.731 6.971 1.00 95.38 102 THR A C 1
ATOM 859 O O . THR A 1 102 ? -0.685 2.284 8.019 1.00 95.38 102 THR A O 1
ATOM 862 N N . LYS A 1 103 ? 0.598 3.789 6.954 1.00 94.25 103 LYS A N 1
ATOM 863 C CA . LYS A 1 103 ? 1.001 4.520 8.167 1.00 94.25 103 LYS A CA 1
ATOM 864 C C . LYS A 1 103 ? -0.202 5.163 8.855 1.00 94.25 103 LYS A C 1
ATOM 866 O O . LYS A 1 103 ? -0.341 5.042 10.070 1.00 94.25 103 LYS A O 1
ATOM 871 N N . LEU A 1 104 ? -1.111 5.768 8.091 1.00 93.50 104 LEU A N 1
ATOM 872 C CA . LEU A 1 104 ? -2.357 6.317 8.627 1.00 93.50 104 LEU A CA 1
ATOM 873 C C . LEU A 1 104 ? -3.210 5.232 9.307 1.00 93.50 104 LEU A C 1
ATOM 875 O O . LEU A 1 104 ? -3.644 5.412 10.443 1.00 93.50 104 LEU A O 1
ATOM 879 N N . LEU A 1 105 ? -3.389 4.078 8.662 1.00 93.69 105 LEU A N 1
ATOM 880 C CA . LEU A 1 105 ? -4.100 2.928 9.233 1.00 93.69 105 LEU A CA 1
ATOM 881 C C . LEU A 1 105 ? -3.417 2.385 10.498 1.00 93.69 105 LEU A C 1
ATOM 883 O O . LEU A 1 105 ? -4.095 2.032 11.462 1.00 93.69 105 LEU A O 1
ATOM 887 N N . LEU A 1 106 ? -2.081 2.347 10.530 1.00 92.81 106 LEU A N 1
ATOM 888 C CA . LEU A 1 106 ? -1.319 1.937 11.711 1.00 92.81 106 LEU A CA 1
ATOM 889 C C . LEU A 1 106 ? -1.557 2.888 12.888 1.00 92.81 106 LEU A C 1
ATOM 891 O O . LEU A 1 106 ? -1.765 2.433 14.014 1.00 92.81 106 LEU A O 1
ATOM 895 N N . ALA A 1 107 ? -1.553 4.198 12.633 1.00 91.56 107 ALA A N 1
ATOM 896 C CA . ALA A 1 107 ? -1.840 5.201 13.652 1.00 91.56 107 ALA A CA 1
ATOM 897 C C . ALA A 1 107 ? -3.266 5.047 14.204 1.00 91.56 107 ALA A C 1
ATOM 899 O O . ALA A 1 107 ? -3.445 5.009 15.420 1.00 91.56 107 ALA A O 1
ATOM 900 N N . LEU A 1 108 ? -4.260 4.859 13.329 1.00 90.62 108 LEU A N 1
ATOM 901 C CA . LEU A 1 108 ? -5.654 4.613 13.722 1.00 90.62 108 LEU A CA 1
ATOM 902 C C . LEU A 1 108 ? -5.809 3.349 14.580 1.00 90.62 108 LEU A C 1
ATOM 904 O O . LEU A 1 108 ? -6.552 3.363 15.564 1.00 90.62 108 LEU A O 1
ATOM 908 N N . ASN A 1 109 ? -5.080 2.281 14.246 1.00 89.62 109 ASN A N 1
ATOM 909 C CA . ASN A 1 109 ? -5.027 1.061 15.051 1.00 89.62 109 ASN A CA 1
ATOM 910 C C . ASN A 1 109 ? -4.414 1.317 16.435 1.00 89.62 109 ASN A C 1
ATOM 912 O O . ASN A 1 109 ? -4.970 0.872 17.435 1.00 89.62 109 ASN A O 1
ATOM 916 N N . LYS A 1 110 ? -3.293 2.047 16.523 1.00 88.69 110 LYS A N 1
ATOM 917 C CA . LYS A 1 110 ? -2.655 2.370 17.816 1.00 88.69 110 LYS A CA 1
ATOM 918 C C . LYS A 1 110 ? -3.489 3.318 18.679 1.00 88.69 110 LYS A C 1
ATOM 920 O O . LYS A 1 110 ? -3.401 3.259 19.899 1.00 88.69 110 LYS A O 1
ATOM 925 N N . MET A 1 111 ? -4.307 4.165 18.058 1.00 86.62 111 MET A N 1
ATOM 926 C CA . MET A 1 111 ? -5.269 5.038 18.740 1.00 86.62 111 MET A CA 1
ATOM 927 C C . MET A 1 111 ? -6.572 4.308 19.115 1.00 86.62 111 MET A C 1
ATOM 929 O O . MET A 1 111 ? -7.478 4.940 19.648 1.00 86.62 111 MET A O 1
ATOM 933 N N . ASN A 1 112 ? -6.686 2.997 18.850 1.00 85.31 112 ASN A N 1
ATOM 934 C CA . ASN A 1 112 ? -7.882 2.176 19.092 1.00 85.31 112 ASN A CA 1
ATOM 935 C C . ASN A 1 112 ? -9.170 2.693 18.415 1.00 85.31 112 ASN A C 1
ATOM 937 O O . ASN A 1 112 ? -10.277 2.358 18.844 1.00 85.31 112 ASN A O 1
ATOM 941 N N . ILE A 1 113 ? -9.037 3.478 17.338 1.00 86.00 113 ILE A N 1
ATOM 942 C CA . ILE A 1 113 ? -10.170 3.973 16.535 1.00 86.00 113 ILE A CA 1
ATOM 943 C C . ILE A 1 113 ? -10.737 2.832 15.680 1.00 86.00 113 ILE A C 1
ATOM 945 O O . ILE A 1 113 ? -11.951 2.673 15.556 1.00 86.00 113 ILE A O 1
ATOM 949 N N . ILE A 1 114 ? -9.852 2.006 15.115 1.00 84.38 114 ILE A N 1
ATOM 950 C CA . ILE A 1 114 ? -10.217 0.760 14.437 1.00 84.38 114 ILE A CA 1
ATOM 951 C C . ILE A 1 114 ? -10.077 -0.367 15.460 1.00 84.38 114 ILE A C 1
ATOM 953 O O . ILE A 1 114 ? -8.971 -0.707 15.883 1.00 84.38 114 ILE A O 1
ATOM 957 N N . LYS A 1 115 ? -11.207 -0.934 15.883 1.00 78.62 115 LYS A N 1
ATOM 958 C CA . LYS A 1 115 ? -11.229 -2.019 16.869 1.00 78.62 115 LYS A CA 1
ATOM 959 C C . LYS A 1 115 ? -11.154 -3.368 16.164 1.00 78.62 115 LYS A C 1
ATOM 961 O O . LYS A 1 115 ? -11.916 -3.630 15.235 1.00 78.62 115 LYS A O 1
ATOM 966 N N . SER A 1 116 ? -10.248 -4.226 16.628 1.00 78.44 116 SER A N 1
ATOM 967 C CA . SER A 1 116 ? -10.264 -5.639 16.247 1.00 78.44 116 SER A CA 1
ATOM 968 C C . SER A 1 116 ? -11.488 -6.300 16.884 1.00 78.44 116 SER A C 1
ATOM 970 O O . SER A 1 116 ? -11.744 -6.043 18.062 1.00 78.44 116 SER A O 1
ATOM 972 N N . PRO A 1 117 ? -12.234 -7.145 16.157 1.00 80.62 117 PRO A N 1
ATOM 973 C CA . PRO A 1 117 ? -13.283 -7.942 16.772 1.00 80.62 117 PRO A CA 1
ATOM 974 C C . PRO A 1 117 ? -12.675 -8.921 17.784 1.00 80.62 117 PRO A C 1
ATOM 976 O O . PRO A 1 117 ? -11.542 -9.383 17.612 1.00 80.62 117 PRO A O 1
ATOM 979 N N . GLU A 1 118 ? -13.441 -9.251 18.822 1.00 77.12 118 GLU A N 1
ATOM 980 C CA . GLU A 1 118 ? -13.141 -10.394 19.680 1.00 77.12 118 GLU A CA 1
ATOM 981 C C . GLU A 1 118 ? -13.465 -11.675 18.906 1.00 77.12 118 GLU A C 1
ATOM 983 O O . GLU A 1 118 ? -14.582 -11.872 18.422 1.00 77.12 118 GLU A O 1
ATOM 988 N N . PHE A 1 119 ? -12.464 -12.533 18.723 1.00 76.25 119 PHE A N 1
ATOM 989 C CA . PHE A 1 119 ? -12.640 -13.779 17.988 1.00 76.25 119 PHE A CA 1
ATOM 990 C C . PHE A 1 119 ? -13.150 -14.866 18.931 1.00 76.25 119 PHE A C 1
ATOM 992 O O . PHE A 1 119 ? -12.456 -15.246 19.868 1.00 76.25 119 PHE A O 1
ATOM 999 N N . LEU A 1 120 ? -14.342 -15.403 18.649 1.00 73.31 120 LEU A N 1
ATOM 1000 C CA . LEU A 1 120 ? -14.869 -16.575 19.357 1.00 73.31 120 LEU A CA 1
ATOM 1001 C C . LEU A 1 120 ? -14.044 -17.839 19.044 1.00 73.31 120 LEU A C 1
ATOM 1003 O O . LEU A 1 120 ? -13.836 -18.688 19.904 1.00 73.31 120 LEU A O 1
ATOM 1007 N N . LEU A 1 121 ? -13.574 -17.952 17.795 1.00 75.00 121 LEU A N 1
ATOM 1008 C CA . LEU A 1 121 ? -12.711 -19.016 17.284 1.00 75.00 121 LEU A CA 1
ATOM 1009 C C . LEU A 1 121 ? -11.679 -18.415 16.315 1.00 75.00 121 LEU A C 1
ATOM 1011 O O . LEU A 1 121 ? -12.027 -17.618 15.439 1.00 75.00 121 LEU A O 1
ATOM 1015 N N . GLY A 1 122 ? -10.418 -18.829 16.452 1.00 75.75 122 GLY A N 1
ATOM 1016 C CA . GLY A 1 122 ? -9.298 -18.377 15.621 1.00 75.75 122 GLY A CA 1
ATOM 1017 C C . GLY A 1 122 ? -8.503 -17.209 16.212 1.00 75.75 122 GLY A C 1
ATOM 1018 O O . GLY A 1 122 ? -8.833 -16.659 17.258 1.00 75.75 122 GLY A O 1
ATOM 1019 N N . ASN A 1 123 ? -7.414 -16.844 15.536 1.00 84.00 123 ASN A N 1
ATOM 1020 C CA . ASN A 1 123 ? -6.526 -15.751 15.926 1.00 84.00 123 ASN A CA 1
ATOM 1021 C C . ASN A 1 123 ? -6.134 -14.903 14.701 1.00 84.00 123 ASN A C 1
ATOM 1023 O O . ASN A 1 123 ? -6.355 -15.289 13.548 1.00 84.00 123 ASN A O 1
ATOM 1027 N N . ASN A 1 124 ? -5.543 -13.731 14.947 1.00 85.25 124 ASN A N 1
ATOM 1028 C CA . ASN A 1 124 ? -5.069 -12.849 13.875 1.00 85.25 124 ASN A CA 1
ATOM 1029 C C . ASN A 1 124 ? -4.015 -13.522 12.980 1.00 85.25 124 ASN A C 1
ATOM 1031 O O . ASN A 1 124 ? -3.989 -13.261 11.779 1.00 85.25 124 ASN A O 1
ATOM 1035 N N . LYS A 1 125 ? -3.205 -14.428 13.544 1.00 90.69 125 LYS A N 1
ATOM 1036 C CA . LYS A 1 125 ? -2.194 -15.196 12.810 1.00 90.69 125 LYS A CA 1
ATOM 1037 C C . LYS A 1 125 ? -2.813 -16.095 11.736 1.00 90.69 125 LYS A C 1
ATOM 1039 O O . LYS A 1 125 ? -2.449 -15.996 10.573 1.00 90.69 125 LYS A O 1
ATOM 1044 N N . TYR A 1 126 ? -3.809 -16.897 12.095 1.00 89.75 126 TYR A N 1
ATOM 1045 C CA . TYR A 1 126 ? -4.491 -17.803 11.174 1.00 89.75 126 TYR A CA 1
ATOM 1046 C C . TYR A 1 126 ? -5.199 -17.036 10.055 1.00 89.75 126 TYR A C 1
ATOM 1048 O O . TYR A 1 126 ? -5.166 -17.437 8.895 1.00 89.75 126 TYR A O 1
ATOM 1056 N N . ARG A 1 127 ? -5.793 -15.877 10.374 1.00 89.38 127 ARG A N 1
ATOM 1057 C CA . ARG A 1 127 ? -6.365 -14.995 9.347 1.00 89.38 127 ARG A CA 1
ATOM 1058 C C . ARG A 1 127 ? -5.297 -14.475 8.395 1.00 89.38 127 ARG A C 1
ATOM 1060 O O . ARG A 1 127 ? -5.510 -14.548 7.189 1.00 89.38 127 ARG A O 1
ATOM 1067 N N . TYR A 1 128 ? -4.170 -13.987 8.914 1.00 92.38 128 TYR A N 1
ATOM 1068 C CA . TYR A 1 128 ? -3.038 -13.551 8.093 1.00 92.38 128 TYR A CA 1
ATOM 1069 C C . TYR A 1 128 ? -2.603 -14.665 7.134 1.00 92.38 128 TYR A C 1
ATOM 1071 O O . TYR A 1 128 ? -2.569 -14.460 5.922 1.00 92.38 128 TYR A O 1
ATOM 1079 N N . GLU A 1 129 ? -2.356 -15.862 7.664 1.00 91.75 129 GLU A N 1
ATOM 1080 C CA . GLU A 1 129 ? -1.933 -17.025 6.881 1.00 91.75 129 GLU A CA 1
ATOM 1081 C C . GLU A 1 129 ? -2.956 -17.378 5.800 1.00 91.75 129 GLU A C 1
ATOM 1083 O O . GLU A 1 129 ? -2.588 -17.529 4.640 1.00 91.75 129 GLU A O 1
ATOM 1088 N N . LEU A 1 130 ? -4.253 -17.404 6.119 1.00 90.56 130 LEU A N 1
ATOM 1089 C CA . LEU A 1 130 ? -5.295 -17.645 5.119 1.00 90.56 130 LEU A CA 1
ATOM 1090 C C . LEU A 1 130 ? -5.307 -16.580 4.017 1.00 90.56 130 LEU A C 1
ATOM 1092 O O . LEU A 1 130 ? -5.386 -16.934 2.837 1.00 90.56 130 LEU A O 1
ATOM 1096 N N . ARG A 1 131 ? -5.205 -15.288 4.371 1.00 91.56 131 ARG A N 1
ATOM 1097 C CA . ARG A 1 131 ? -5.231 -14.182 3.394 1.00 91.56 131 ARG A CA 1
ATOM 1098 C C . ARG A 1 131 ? -4.039 -14.225 2.435 1.00 91.56 131 ARG A C 1
ATOM 1100 O O . ARG A 1 131 ? -4.208 -13.889 1.263 1.00 91.56 131 ARG A O 1
ATOM 1107 N N . PHE A 1 132 ? -2.869 -14.645 2.912 1.00 92.94 132 PHE A N 1
ATOM 1108 C CA . PHE A 1 132 ? -1.620 -14.638 2.142 1.00 92.94 132 PHE A CA 1
ATOM 1109 C C . PHE A 1 132 ? -1.129 -16.033 1.717 1.00 92.94 132 PHE A C 1
ATOM 1111 O O . PHE A 1 132 ? -0.088 -16.136 1.071 1.00 92.94 132 PHE A O 1
ATOM 1118 N N . SER A 1 133 ? -1.897 -17.091 1.993 1.00 89.56 133 SER A N 1
ATOM 1119 C CA . SER A 1 133 ? -1.589 -18.493 1.654 1.00 89.56 133 SER A CA 1
ATOM 1120 C C . SER A 1 133 ? -1.258 -18.708 0.174 1.00 89.56 133 SER A C 1
ATOM 1122 O O . SER A 1 133 ? -0.380 -19.497 -0.174 1.00 89.56 133 SER A O 1
ATOM 1124 N N . ALA A 1 134 ? -1.898 -17.947 -0.719 1.00 88.38 134 ALA A N 1
ATOM 1125 C CA . ALA A 1 134 ? -1.618 -17.977 -2.154 1.00 88.38 134 ALA A CA 1
ATOM 1126 C C . ALA A 1 134 ? -0.148 -17.641 -2.490 1.00 88.38 134 ALA A C 1
ATOM 1128 O O . ALA A 1 134 ? 0.367 -18.066 -3.526 1.00 88.38 134 ALA A O 1
ATOM 1129 N N . PHE A 1 135 ? 0.540 -16.897 -1.620 1.00 90.50 135 PHE A N 1
ATOM 1130 C CA . PHE A 1 135 ? 1.921 -16.458 -1.815 1.00 90.50 135 PHE A CA 1
ATOM 1131 C C . PHE A 1 135 ? 2.955 -17.375 -1.169 1.00 90.50 135 PHE A C 1
ATOM 1133 O O . PHE A 1 135 ? 4.128 -17.265 -1.503 1.00 90.50 135 PHE A O 1
ATOM 1140 N N . GLU A 1 136 ? 2.559 -18.311 -0.309 1.00 86.69 136 GLU A N 1
ATOM 1141 C CA . GLU A 1 136 ? 3.490 -19.248 0.331 1.00 86.69 136 GLU A CA 1
ATOM 1142 C C . GLU A 1 136 ? 4.226 -20.116 -0.702 1.00 86.69 136 GLU A C 1
ATOM 1144 O O . GLU A 1 136 ? 5.426 -20.360 -0.605 1.00 86.69 136 GLU A O 1
ATOM 1149 N N . LYS A 1 137 ? 3.524 -20.490 -1.777 1.00 84.25 137 LYS A N 1
ATOM 1150 C CA . LYS A 1 137 ? 4.090 -21.246 -2.907 1.00 84.25 137 LYS A CA 1
ATOM 1151 C C . LYS A 1 137 ? 5.005 -20.402 -3.803 1.00 84.25 137 LYS A C 1
ATOM 1153 O O . LYS A 1 137 ? 5.653 -20.932 -4.704 1.00 84.25 137 LYS A O 1
ATOM 1158 N N . CYS A 1 138 ? 5.052 -19.084 -3.607 1.00 82.75 138 CYS A N 1
ATOM 1159 C CA . CYS A 1 138 ? 5.917 -18.197 -4.371 1.00 82.75 138 CYS A CA 1
ATOM 1160 C C . CYS A 1 138 ? 7.298 -18.105 -3.712 1.00 82.75 138 CYS A C 1
ATOM 1162 O O . CYS A 1 138 ? 7.464 -17.438 -2.700 1.00 82.75 138 CYS A O 1
ATOM 1164 N N . HIS A 1 139 ? 8.320 -18.692 -4.343 1.00 76.25 139 HIS A N 1
ATOM 1165 C CA . HIS A 1 139 ? 9.699 -18.575 -3.845 1.00 76.25 139 HIS A CA 1
ATOM 1166 C C . HIS A 1 139 ? 10.258 -17.140 -3.897 1.00 76.25 139 HIS A C 1
ATOM 1168 O O . HIS A 1 139 ? 11.003 -16.735 -3.010 1.00 76.25 139 HIS A O 1
ATOM 1174 N N . THR A 1 140 ? 9.914 -16.357 -4.925 1.00 77.62 140 THR A N 1
ATOM 1175 C CA . THR A 1 140 ? 10.420 -14.979 -5.096 1.00 77.62 140 THR A CA 1
ATOM 1176 C C . THR A 1 140 ? 9.337 -14.071 -5.683 1.00 77.62 140 THR A C 1
ATOM 1178 O O . THR A 1 140 ? 8.866 -14.405 -6.765 1.00 77.62 140 THR A O 1
ATOM 1181 N N . PRO A 1 141 ? 8.922 -12.956 -5.055 1.00 81.38 141 PRO A N 1
ATOM 1182 C CA . PRO A 1 141 ? 9.334 -12.501 -3.728 1.00 81.38 141 PRO A CA 1
ATOM 1183 C C . PRO A 1 141 ? 8.926 -13.499 -2.640 1.00 81.38 141 PRO A C 1
ATOM 1185 O O . PRO A 1 141 ? 7.921 -14.195 -2.782 1.00 81.38 141 PRO A O 1
ATOM 1188 N N . GLN A 1 142 ? 9.744 -13.587 -1.592 1.00 82.62 142 GLN A N 1
ATOM 1189 C CA . GLN A 1 142 ? 9.522 -14.514 -0.488 1.00 82.62 142 GLN A CA 1
ATOM 1190 C C . GLN A 1 142 ? 8.256 -14.123 0.281 1.00 82.62 142 GLN A C 1
ATOM 1192 O O . GLN A 1 142 ? 8.025 -12.942 0.551 1.00 82.62 142 GLN A O 1
ATOM 1197 N N . TYR A 1 143 ? 7.464 -15.124 0.663 1.00 88.12 143 TYR A N 1
ATOM 1198 C CA . TYR A 1 143 ? 6.369 -14.950 1.609 1.00 88.12 143 TYR A CA 1
ATOM 1199 C C . TYR A 1 143 ? 6.861 -14.298 2.907 1.00 88.12 143 TYR A C 1
ATOM 1201 O O . TYR A 1 143 ? 7.893 -14.682 3.464 1.00 88.12 143 TYR A O 1
ATOM 1209 N N . ILE A 1 144 ? 6.114 -13.305 3.386 1.00 90.81 144 ILE A N 1
ATOM 1210 C CA . ILE A 1 144 ? 6.442 -12.570 4.606 1.00 90.81 144 ILE A CA 1
ATOM 1211 C C . ILE A 1 144 ? 5.640 -13.182 5.759 1.00 90.81 144 ILE A C 1
ATOM 1213 O O . ILE A 1 144 ? 4.411 -13.110 5.717 1.00 90.81 144 ILE A O 1
ATOM 1217 N N . PRO A 1 145 ? 6.292 -13.765 6.782 1.00 91.62 145 PRO A N 1
AT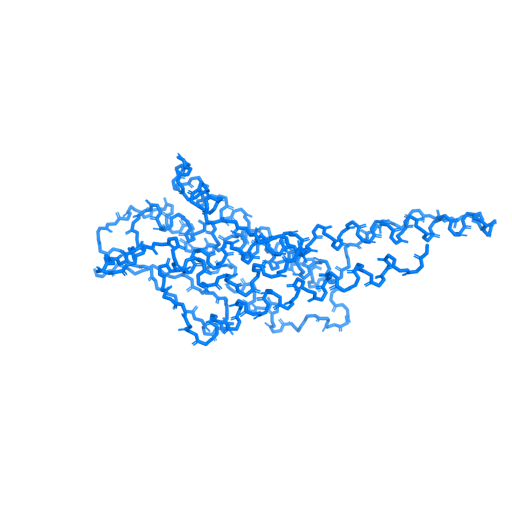OM 1218 C CA . PRO A 1 145 ? 5.592 -14.371 7.912 1.00 91.62 145 PRO A CA 1
ATOM 1219 C C . PRO A 1 145 ? 4.840 -13.351 8.776 1.00 91.62 145 PRO A C 1
ATOM 1221 O O . PRO A 1 145 ? 5.196 -12.168 8.812 1.00 91.62 145 PRO A O 1
ATOM 1224 N N . PHE A 1 146 ? 3.832 -13.827 9.511 1.00 92.44 146 PHE A N 1
ATOM 1225 C CA . PHE A 1 146 ? 3.011 -13.005 10.408 1.00 92.44 146 PHE A CA 1
ATOM 1226 C C . PHE A 1 146 ? 3.844 -12.305 11.489 1.00 92.44 146 PHE A C 1
ATOM 1228 O O . PHE A 1 146 ? 3.552 -11.173 11.862 1.00 92.44 146 PHE A O 1
ATOM 1235 N N . GLU A 1 147 ? 4.918 -12.939 11.950 1.00 93.12 147 GLU A N 1
ATOM 1236 C CA . GLU A 1 147 ? 5.788 -12.431 13.010 1.00 93.12 147 GLU A CA 1
ATOM 1237 C C . GLU A 1 147 ? 6.391 -11.066 12.639 1.00 93.12 147 GLU A C 1
ATOM 1239 O O . GLU A 1 147 ? 6.449 -10.168 13.473 1.00 93.12 147 GLU A O 1
ATOM 1244 N N . LYS A 1 148 ? 6.744 -10.860 11.360 1.00 92.25 148 LYS A N 1
ATOM 1245 C CA . LYS A 1 148 ? 7.252 -9.565 10.869 1.00 92.25 148 LYS A CA 1
ATOM 1246 C C . LYS A 1 148 ? 6.178 -8.479 10.866 1.00 92.25 148 LYS A C 1
ATOM 1248 O O . LYS A 1 148 ? 6.464 -7.313 11.133 1.00 92.25 148 LYS A O 1
ATOM 1253 N N . TYR A 1 149 ? 4.941 -8.852 10.542 1.00 92.31 149 TYR A N 1
ATOM 1254 C CA . TYR A 1 149 ? 3.807 -7.934 10.608 1.00 92.31 149 TYR A CA 1
ATOM 1255 C C . TYR A 1 149 ? 3.523 -7.521 12.058 1.00 92.31 149 TYR A C 1
ATOM 1257 O O . TYR A 1 149 ? 3.310 -6.340 12.348 1.00 92.31 149 TYR A O 1
ATOM 1265 N N . GLU A 1 150 ? 3.544 -8.489 12.972 1.00 90.94 150 GLU A N 1
ATOM 1266 C CA . GLU A 1 150 ? 3.309 -8.261 14.392 1.00 90.94 150 GLU A CA 1
ATOM 1267 C C . GLU A 1 150 ? 4.405 -7.400 15.029 1.00 90.94 150 GLU A C 1
ATOM 1269 O O . GLU A 1 150 ? 4.078 -6.456 15.748 1.00 90.94 150 GLU A O 1
ATOM 1274 N N . GLU A 1 151 ? 5.677 -7.642 14.702 1.00 91.06 151 GLU A N 1
ATOM 1275 C CA . GLU A 1 151 ? 6.808 -6.811 15.133 1.00 91.06 151 GLU A CA 1
ATOM 1276 C C . GLU A 1 151 ? 6.584 -5.342 14.749 1.00 91.06 151 GLU A C 1
ATOM 1278 O O . GLU A 1 151 ? 6.564 -4.459 15.610 1.00 91.06 151 GLU A O 1
ATOM 1283 N N . GLN A 1 152 ? 6.286 -5.072 13.474 1.00 87.75 152 GLN A N 1
ATOM 1284 C CA . GLN A 1 152 ? 6.035 -3.705 13.020 1.00 87.75 152 GLN A CA 1
ATOM 1285 C C . GLN A 1 152 ? 4.822 -3.068 13.708 1.00 87.75 152 GLN A C 1
ATOM 1287 O O . GLN A 1 152 ? 4.838 -1.874 14.029 1.00 87.75 152 GLN A O 1
ATOM 1292 N N . ARG A 1 153 ? 3.758 -3.842 13.931 1.00 87.00 153 ARG A N 1
ATOM 1293 C CA . ARG A 1 153 ? 2.550 -3.358 14.606 1.00 87.00 153 ARG A CA 1
ATOM 1294 C C . ARG A 1 153 ? 2.823 -3.024 16.076 1.00 87.00 153 ARG A C 1
ATOM 1296 O O . ARG A 1 153 ? 2.327 -2.005 16.569 1.00 87.00 153 ARG A O 1
ATOM 1303 N N . ASN A 1 154 ? 3.610 -3.848 16.760 1.00 87.00 154 ASN A N 1
ATOM 1304 C CA . ASN A 1 154 ? 3.894 -3.737 18.191 1.00 87.00 154 ASN A CA 1
ATOM 1305 C C . ASN A 1 154 ? 5.024 -2.754 18.517 1.00 87.00 154 ASN A C 1
ATOM 1307 O O . ASN A 1 154 ? 5.176 -2.390 19.679 1.00 87.00 154 ASN A O 1
ATOM 1311 N N . ASN A 1 155 ? 5.751 -2.248 17.518 1.00 87.50 155 ASN A N 1
ATOM 1312 C CA . ASN A 1 155 ? 6.747 -1.193 17.707 1.00 87.50 155 ASN A CA 1
ATOM 1313 C C . ASN A 1 155 ? 6.210 -0.036 18.568 1.00 87.50 155 ASN A C 1
ATOM 1315 O O . ASN A 1 155 ? 5.160 0.539 18.267 1.00 87.50 155 ASN A O 1
ATOM 1319 N N . ASN A 1 156 ? 6.955 0.361 19.604 1.00 82.31 156 ASN A N 1
ATOM 1320 C CA . ASN A 1 156 ? 6.569 1.393 20.586 1.00 82.31 156 ASN A CA 1
ATOM 1321 C C . ASN A 1 156 ? 6.618 2.838 20.045 1.00 82.31 156 ASN A C 1
ATOM 1323 O O . ASN A 1 156 ? 6.804 3.798 20.791 1.00 82.31 156 ASN A O 1
ATOM 1327 N N . ILE A 1 157 ? 6.456 3.013 18.734 1.00 87.69 157 ILE A N 1
ATOM 1328 C CA . ILE A 1 157 ? 6.438 4.324 18.091 1.00 87.69 157 ILE A CA 1
ATOM 1329 C C . ILE A 1 157 ? 5.134 5.035 18.461 1.00 87.69 157 ILE A C 1
ATOM 1331 O O . ILE A 1 157 ? 4.039 4.488 18.297 1.00 87.69 157 ILE A O 1
ATOM 1335 N N . GLN A 1 158 ? 5.269 6.272 18.939 1.00 87.00 158 GLN A N 1
ATOM 1336 C CA . GLN A 1 158 ? 4.141 7.121 19.303 1.00 87.00 158 GLN A CA 1
ATOM 1337 C C . GLN A 1 158 ? 3.231 7.377 18.088 1.00 87.00 158 GLN A C 1
ATOM 1339 O O . GLN A 1 158 ? 3.746 7.735 17.023 1.00 87.00 158 GLN A O 1
ATOM 1344 N N . PRO A 1 159 ? 1.892 7.277 18.223 1.00 86.69 159 PRO A N 1
ATOM 1345 C CA . PRO A 1 159 ? 0.966 7.467 17.103 1.00 86.69 159 PRO A CA 1
ATOM 1346 C C . PRO A 1 159 ? 1.148 8.806 16.379 1.00 86.69 159 PRO A C 1
ATOM 1348 O O . PRO A 1 159 ? 1.074 8.855 15.155 1.00 86.69 159 PRO A O 1
ATOM 1351 N N . GLY A 1 160 ? 1.465 9.877 17.117 1.00 87.31 160 GLY A N 1
ATOM 1352 C CA . GLY A 1 160 ? 1.713 11.202 16.544 1.00 87.31 160 GLY A CA 1
ATOM 1353 C C . GLY A 1 160 ? 2.869 11.235 15.536 1.00 87.31 160 GLY A C 1
ATOM 1354 O O . GLY A 1 160 ? 2.747 11.883 14.500 1.00 87.31 160 GLY A O 1
ATOM 1355 N N . LEU A 1 161 ? 3.953 10.489 15.785 1.00 90.31 161 LEU A N 1
ATOM 1356 C CA . LEU A 1 161 ? 5.086 10.398 14.853 1.00 90.31 161 LEU A CA 1
ATOM 1357 C C . LEU A 1 161 ? 4.694 9.656 13.571 1.00 90.31 161 LEU A C 1
ATOM 1359 O O . LEU A 1 161 ? 5.007 10.108 12.475 1.00 90.31 161 LEU A O 1
ATOM 1363 N N . ILE A 1 162 ? 3.925 8.572 13.699 1.00 91.19 162 ILE A N 1
ATOM 1364 C CA . ILE A 1 162 ? 3.438 7.789 12.553 1.00 91.19 162 ILE A CA 1
ATOM 1365 C C . ILE A 1 162 ? 2.528 8.641 11.658 1.00 91.19 162 ILE A C 1
ATOM 1367 O O . ILE A 1 162 ? 2.579 8.538 10.432 1.00 91.19 162 ILE A O 1
ATOM 1371 N N . ILE A 1 163 ? 1.711 9.513 12.258 1.00 91.44 163 ILE A N 1
ATOM 1372 C CA . ILE A 1 163 ? 0.861 10.449 11.515 1.00 91.44 163 ILE A CA 1
ATOM 1373 C C . ILE A 1 163 ? 1.713 11.475 10.761 1.00 91.44 163 ILE A C 1
ATOM 1375 O O . ILE A 1 163 ? 1.443 11.735 9.590 1.00 91.44 163 ILE A O 1
ATOM 1379 N N . ILE A 1 164 ? 2.759 12.025 11.387 1.00 92.31 164 ILE A N 1
ATOM 1380 C CA . ILE A 1 164 ? 3.693 12.945 10.716 1.00 92.31 164 ILE A CA 1
ATOM 1381 C C . ILE A 1 164 ? 4.359 12.252 9.522 1.00 92.31 164 ILE A C 1
ATOM 1383 O O . ILE A 1 164 ? 4.381 12.808 8.422 1.00 92.31 164 ILE A O 1
ATO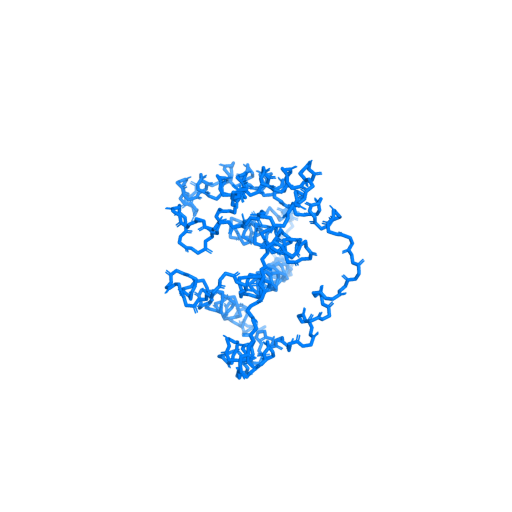M 1387 N N . ASP A 1 165 ? 4.825 11.015 9.696 1.00 92.69 165 ASP A N 1
ATOM 1388 C CA . ASP A 1 165 ? 5.411 10.229 8.609 1.00 92.69 165 ASP A CA 1
ATOM 1389 C C . ASP A 1 165 ? 4.403 9.967 7.486 1.00 92.69 165 ASP A C 1
ATOM 1391 O O . ASP A 1 165 ? 4.742 10.084 6.307 1.00 92.69 165 ASP A O 1
ATOM 1395 N N . SER A 1 166 ? 3.148 9.666 7.830 1.00 93.69 166 SER A N 1
ATOM 1396 C CA . SER A 1 166 ? 2.059 9.535 6.858 1.00 93.69 166 SER A CA 1
ATOM 1397 C C . SER A 1 166 ? 1.850 10.826 6.065 1.00 93.69 166 SER A C 1
ATOM 1399 O O . SER A 1 166 ? 1.708 10.771 4.845 1.00 93.69 166 SER A O 1
ATOM 1401 N N . VAL A 1 167 ? 1.823 11.984 6.730 1.00 93.62 167 VAL A N 1
ATOM 1402 C CA . VAL A 1 167 ? 1.666 13.292 6.074 1.00 93.62 167 VAL A CA 1
ATOM 1403 C C . VAL A 1 167 ? 2.839 13.564 5.136 1.00 93.62 167 VAL A C 1
ATOM 1405 O O . VAL A 1 167 ? 2.626 14.012 4.011 1.00 93.62 167 VAL A O 1
ATOM 1408 N N . ASN A 1 168 ? 4.063 13.248 5.558 1.00 94.69 168 ASN A N 1
ATOM 1409 C CA . ASN A 1 168 ? 5.259 13.427 4.741 1.00 94.69 168 ASN A CA 1
ATOM 1410 C C . ASN A 1 168 ? 5.221 12.569 3.467 1.00 94.69 168 ASN A C 1
ATOM 1412 O O . ASN A 1 168 ? 5.509 13.087 2.389 1.00 94.69 168 ASN A O 1
ATOM 1416 N N . GLU A 1 169 ? 4.822 11.294 3.545 1.00 93.31 169 GLU A N 1
ATOM 1417 C CA . GLU A 1 169 ? 4.671 10.463 2.337 1.00 93.31 169 GLU A CA 1
ATOM 1418 C C . GLU A 1 169 ? 3.563 10.984 1.413 1.00 93.31 169 GLU A C 1
ATOM 1420 O O . GLU A 1 169 ? 3.752 11.096 0.202 1.00 93.31 169 GLU A O 1
ATOM 1425 N N . LEU A 1 170 ? 2.410 11.370 1.964 1.00 92.94 170 LEU A N 1
ATOM 1426 C CA . LEU A 1 170 ? 1.302 11.894 1.158 1.00 92.94 170 LEU A CA 1
ATOM 1427 C C . LEU A 1 170 ? 1.637 13.253 0.523 1.00 92.94 170 LEU A C 1
ATOM 1429 O O . LEU A 1 170 ? 1.146 13.567 -0.561 1.00 92.94 170 LEU A O 1
ATOM 1433 N N . LYS A 1 171 ? 2.519 14.040 1.148 1.00 93.69 171 LYS A N 1
ATOM 1434 C CA . LYS A 1 171 ? 3.076 15.259 0.556 1.00 93.69 171 LYS A CA 1
ATOM 1435 C C . LYS A 1 171 ? 4.026 14.942 -0.602 1.00 93.69 171 LYS A C 1
ATOM 1437 O O . LYS A 1 171 ? 3.890 15.556 -1.655 1.00 93.69 171 LYS A O 1
ATOM 1442 N N . LYS A 1 172 ? 4.910 13.946 -0.467 1.00 93.94 172 LYS A N 1
ATOM 1443 C CA . LYS A 1 172 ? 5.764 13.485 -1.583 1.00 93.94 172 LYS A CA 1
ATOM 1444 C C . LYS A 1 172 ? 4.941 13.004 -2.780 1.00 93.94 172 LYS A C 1
ATOM 1446 O O . LYS A 1 172 ? 5.332 13.228 -3.919 1.00 93.94 172 LYS A O 1
ATOM 1451 N N . CYS A 1 173 ? 3.773 12.395 -2.550 1.00 93.56 173 CYS A N 1
ATOM 1452 C CA . CYS A 1 173 ? 2.872 12.003 -3.641 1.00 93.56 173 CYS A CA 1
ATOM 1453 C C . CYS A 1 173 ? 2.472 13.198 -4.517 1.00 93.56 173 CYS A C 1
ATOM 1455 O O . CYS A 1 173 ? 2.383 13.054 -5.733 1.00 93.56 173 CYS A O 1
ATOM 1457 N N . LYS A 1 174 ? 2.264 14.383 -3.925 1.00 91.62 174 LYS A N 1
ATOM 1458 C CA . LYS A 1 174 ? 1.968 15.606 -4.683 1.00 91.62 174 LYS A CA 1
ATOM 1459 C C . LYS A 1 174 ? 3.125 15.983 -5.612 1.00 91.62 174 LYS A C 1
ATOM 1461 O O . LYS A 1 174 ? 2.877 16.250 -6.783 1.00 91.62 174 LYS A O 1
ATOM 1466 N N . GLU A 1 175 ? 4.356 15.957 -5.107 1.00 92.44 175 GLU A N 1
ATOM 1467 C CA . GLU A 1 175 ? 5.565 16.271 -5.884 1.00 92.44 175 GLU A CA 1
ATOM 1468 C C . GLU A 1 175 ? 5.730 15.298 -7.066 1.00 92.44 175 GLU A C 1
ATOM 1470 O O . GLU A 1 175 ? 5.922 15.720 -8.205 1.00 92.44 175 GLU A O 1
ATOM 1475 N N . ILE A 1 176 ? 5.538 13.996 -6.825 1.00 91.62 176 ILE A N 1
ATOM 1476 C CA . ILE A 1 176 ? 5.609 12.962 -7.872 1.00 91.62 176 ILE A CA 1
ATOM 1477 C C . ILE A 1 176 ? 4.501 13.153 -8.920 1.00 91.62 176 ILE A C 1
ATOM 1479 O O . ILE A 1 176 ? 4.735 12.982 -10.114 1.00 91.62 176 ILE A O 1
ATOM 1483 N N . ILE A 1 177 ? 3.284 13.520 -8.507 1.00 91.19 177 ILE A N 1
ATOM 1484 C CA . ILE A 1 177 ? 2.171 13.783 -9.434 1.00 91.19 177 ILE A CA 1
ATOM 1485 C C . ILE A 1 177 ? 2.466 14.991 -10.329 1.00 91.19 177 ILE A C 1
ATOM 1487 O O . ILE A 1 177 ? 2.133 14.964 -11.515 1.00 91.19 177 ILE A O 1
ATOM 1491 N N . GLU A 1 178 ? 3.071 16.046 -9.786 1.00 89.94 178 GLU A N 1
ATOM 1492 C CA . GLU A 1 178 ? 3.500 17.209 -10.569 1.00 89.94 178 GLU A CA 1
ATOM 1493 C C . GLU A 1 178 ? 4.561 16.809 -11.605 1.00 89.94 178 GLU A C 1
ATOM 1495 O O . GLU A 1 178 ? 4.433 17.168 -12.778 1.00 89.94 178 GLU A O 1
ATOM 1500 N N . GLU A 1 179 ? 5.531 15.973 -11.224 1.00 89.69 179 GLU A N 1
ATOM 1501 C CA . GLU A 1 179 ? 6.523 15.416 -12.153 1.00 89.69 179 GLU A CA 1
ATOM 1502 C C . GLU A 1 179 ? 5.880 14.541 -13.244 1.00 89.69 179 GLU A C 1
ATOM 1504 O O . GLU A 1 179 ? 6.209 14.673 -14.427 1.00 89.69 179 GLU A O 1
ATOM 1509 N N . ILE A 1 180 ? 4.918 13.686 -12.882 1.00 87.81 180 ILE A N 1
ATOM 1510 C CA . ILE A 1 180 ? 4.166 12.858 -13.836 1.00 87.81 180 ILE A CA 1
ATOM 1511 C C . ILE A 1 180 ? 3.433 13.746 -14.839 1.00 87.81 180 ILE A C 1
ATOM 1513 O O . ILE A 1 180 ? 3.546 13.508 -16.037 1.00 87.81 180 ILE A O 1
ATOM 1517 N N . LYS A 1 181 ? 2.731 14.796 -14.393 1.00 86.62 181 LYS A N 1
ATOM 1518 C CA . LYS A 1 181 ? 2.001 15.713 -15.289 1.00 86.62 181 LYS A CA 1
ATOM 1519 C C . LYS A 1 181 ? 2.913 16.386 -16.316 1.00 86.62 181 LYS A C 1
ATOM 1521 O O . LYS A 1 181 ? 2.506 16.547 -17.462 1.00 86.62 181 LYS A O 1
ATOM 1526 N N . LEU A 1 182 ? 4.139 16.743 -15.930 1.00 85.06 182 LEU A N 1
ATOM 1527 C CA . LEU A 1 182 ? 5.124 17.349 -16.833 1.00 85.06 182 LEU A CA 1
ATOM 1528 C C . LEU A 1 182 ? 5.674 16.349 -17.863 1.00 85.06 182 LEU A C 1
ATOM 1530 O O . LEU A 1 182 ? 5.940 16.716 -19.010 1.00 85.06 182 LEU A O 1
ATOM 1534 N N . ASN A 1 183 ? 5.832 15.085 -17.467 1.00 80.69 183 ASN A N 1
ATOM 1535 C CA . ASN A 1 183 ? 6.478 14.053 -18.278 1.00 80.69 183 ASN A CA 1
ATOM 1536 C C . ASN A 1 183 ? 5.497 13.146 -19.054 1.00 80.69 183 ASN A C 1
ATOM 1538 O O . ASN A 1 183 ? 5.937 12.381 -19.915 1.00 80.69 183 ASN A O 1
ATOM 1542 N N . ASN A 1 184 ? 4.180 13.246 -18.822 1.00 78.06 184 ASN A N 1
ATOM 1543 C CA . ASN A 1 184 ? 3.137 12.378 -19.400 1.00 78.06 184 ASN A CA 1
ATOM 1544 C C . ASN A 1 184 ? 2.815 12.660 -20.884 1.00 78.06 184 ASN A C 1
ATOM 1546 O O . ASN A 1 184 ? 1.656 12.782 -21.271 1.00 78.06 184 ASN A O 1
ATOM 1550 N N . LYS A 1 185 ? 3.829 12.741 -21.751 1.00 69.25 185 LYS A N 1
ATOM 1551 C CA . LYS A 1 185 ? 3.659 13.057 -23.184 1.00 69.25 185 LYS A CA 1
ATOM 1552 C C . LYS A 1 185 ? 2.841 12.017 -23.963 1.00 69.25 185 LYS A C 1
ATOM 1554 O O . LYS A 1 185 ? 2.254 12.358 -24.982 1.00 69.25 185 LYS A O 1
ATOM 1559 N N . ASN A 1 186 ? 2.795 10.773 -23.481 1.00 66.38 186 ASN A N 1
ATOM 1560 C CA . ASN A 1 186 ? 2.161 9.641 -24.168 1.00 66.38 186 ASN A CA 1
ATOM 1561 C C . ASN A 1 186 ? 0.836 9.187 -23.529 1.00 66.38 186 ASN A C 1
ATOM 1563 O O . ASN A 1 186 ? 0.357 8.112 -23.876 1.00 66.38 186 ASN A O 1
ATOM 1567 N N . ASN A 1 187 ? 0.272 9.938 -22.573 1.00 72.94 187 ASN A N 1
ATOM 1568 C CA . ASN A 1 187 ? -0.883 9.495 -21.774 1.00 72.94 187 ASN A CA 1
ATOM 1569 C C . ASN A 1 187 ? -0.697 8.081 -21.186 1.00 72.94 187 ASN A C 1
ATOM 1571 O O . ASN A 1 187 ? -1.628 7.281 -21.167 1.00 72.94 187 ASN A O 1
ATOM 1575 N N . TYR A 1 188 ? 0.516 7.767 -20.711 1.00 76.62 188 TYR A N 1
ATOM 1576 C CA . TYR A 1 188 ? 0.823 6.465 -20.105 1.00 76.62 188 TYR A CA 1
ATOM 1577 C C . TYR A 1 188 ? -0.093 6.191 -18.906 1.00 76.62 188 TYR A C 1
ATOM 1579 O O . TYR A 1 188 ? -0.576 5.078 -18.721 1.00 76.62 188 TYR A O 1
ATOM 1587 N N . LEU A 1 189 ? -0.358 7.239 -18.122 1.00 81.25 189 LEU A N 1
ATOM 1588 C CA . LEU A 1 189 ? -1.377 7.247 -17.086 1.00 81.25 189 LEU A CA 1
ATOM 1589 C C . LEU A 1 189 ? -2.485 8.225 -17.512 1.00 81.25 189 LEU A C 1
ATOM 1591 O O . LEU A 1 189 ? -2.165 9.387 -17.790 1.00 81.25 189 LEU A O 1
ATOM 1595 N N . PRO A 1 190 ? -3.763 7.807 -17.585 1.00 86.19 190 PRO A N 1
ATOM 1596 C CA . PRO A 1 190 ? -4.854 8.707 -17.942 1.00 86.19 190 PRO A CA 1
ATOM 1597 C C . PRO A 1 190 ? -4.929 9.901 -16.986 1.00 86.19 190 PRO A C 1
ATOM 1599 O O . PRO A 1 190 ? -4.823 9.738 -15.769 1.00 86.19 190 PRO A O 1
ATOM 1602 N N . ASN A 1 191 ? -5.144 11.105 -17.520 1.00 84.19 191 ASN A N 1
ATOM 1603 C CA . ASN A 1 191 ? -5.183 12.329 -16.709 1.00 84.19 191 ASN A CA 1
ATOM 1604 C C . ASN A 1 191 ? -6.296 12.302 -15.647 1.00 84.19 191 ASN A C 1
ATOM 1606 O O . ASN A 1 191 ? -6.115 12.845 -14.558 1.00 84.19 191 ASN A O 1
ATOM 1610 N N . GLU A 1 192 ? -7.408 11.622 -15.933 1.00 87.12 192 GLU A N 1
ATOM 1611 C CA . GLU A 1 192 ? -8.480 11.356 -14.967 1.00 87.12 192 GLU A CA 1
ATOM 1612 C C . GLU A 1 192 ? -7.957 10.562 -13.766 1.00 87.12 192 GLU A C 1
ATOM 1614 O O . GLU A 1 192 ? -8.113 10.989 -12.623 1.00 87.12 192 GLU A O 1
ATOM 1619 N N . MET A 1 193 ? -7.222 9.475 -14.022 1.00 87.88 193 MET A N 1
ATOM 1620 C CA . MET A 1 193 ? -6.623 8.642 -12.978 1.00 87.88 193 MET A CA 1
ATOM 1621 C C . MET A 1 193 ? -5.611 9.429 -12.137 1.00 87.88 193 MET A C 1
ATOM 1623 O O . MET A 1 193 ? -5.597 9.311 -10.913 1.00 87.88 193 MET A O 1
ATOM 1627 N N . VAL A 1 194 ? -4.804 10.292 -12.766 1.00 88.25 194 VAL A N 1
ATOM 1628 C CA . VAL A 1 194 ? -3.889 11.203 -12.053 1.00 88.25 194 VAL A CA 1
ATOM 1629 C C . VAL A 1 194 ? -4.664 12.154 -11.132 1.00 88.25 194 VAL A C 1
ATOM 1631 O O . VAL A 1 194 ? -4.250 12.387 -9.994 1.00 88.25 194 VAL A O 1
ATOM 1634 N N . GLY A 1 195 ? -5.794 12.692 -11.599 1.00 88.38 195 GLY A N 1
ATOM 1635 C CA . GLY A 1 195 ? -6.681 13.544 -10.803 1.00 88.38 195 GLY A CA 1
ATOM 1636 C C . GLY A 1 195 ? -7.281 12.818 -9.598 1.00 88.38 195 GLY A C 1
ATOM 1637 O O . GLY A 1 195 ? -7.276 13.355 -8.489 1.00 88.38 195 GLY A O 1
ATOM 1638 N N . MET A 1 196 ? -7.727 11.576 -9.787 1.00 90.88 196 MET A N 1
ATOM 1639 C CA . MET A 1 196 ? -8.289 10.737 -8.722 1.00 90.88 196 MET A CA 1
ATOM 1640 C C . MET A 1 196 ? -7.233 10.366 -7.674 1.00 90.88 196 MET A C 1
ATOM 1642 O O . MET A 1 196 ? -7.472 10.520 -6.477 1.00 90.88 196 MET A O 1
ATOM 1646 N N . LEU A 1 197 ? -6.027 9.970 -8.100 1.00 91.50 197 LEU A N 1
ATOM 1647 C CA . LEU A 1 197 ? -4.908 9.682 -7.192 1.00 91.50 197 LEU A CA 1
ATOM 1648 C C . LEU A 1 197 ? -4.499 10.917 -6.379 1.00 91.50 197 LEU A C 1
ATOM 1650 O O . LEU A 1 197 ? -4.250 10.813 -5.176 1.00 91.50 197 LEU A O 1
ATOM 1654 N N . TYR A 1 198 ? -4.487 12.097 -7.006 1.00 92.12 198 TYR A N 1
ATOM 1655 C CA . TYR A 1 198 ? -4.247 13.359 -6.307 1.00 92.12 198 TYR A CA 1
ATOM 1656 C C . TYR A 1 198 ? -5.313 13.626 -5.238 1.00 92.12 198 TYR A C 1
ATOM 1658 O O . TYR A 1 198 ? -4.973 13.921 -4.090 1.00 92.12 198 TYR A O 1
ATOM 1666 N N . LYS A 1 199 ? -6.596 13.479 -5.591 1.00 92.38 199 LYS A N 1
ATOM 1667 C CA . LYS A 1 199 ? -7.723 13.667 -4.668 1.00 92.38 199 LYS A CA 1
ATOM 1668 C C . LYS A 1 199 ? -7.615 12.736 -3.460 1.00 92.38 199 LYS A C 1
ATOM 1670 O O . LYS A 1 199 ? -7.674 13.218 -2.332 1.00 92.38 199 LYS A O 1
ATOM 1675 N N . ILE A 1 200 ? -7.383 11.440 -3.675 1.00 92.69 200 ILE A N 1
ATOM 1676 C CA . ILE A 1 200 ? -7.235 10.446 -2.596 1.00 92.69 200 ILE A CA 1
ATOM 1677 C C . ILE A 1 200 ? -6.052 10.797 -1.688 1.00 92.69 200 ILE A C 1
ATOM 1679 O O . ILE A 1 200 ? -6.198 10.825 -0.464 1.00 92.69 200 ILE A O 1
ATOM 1683 N N . SER A 1 201 ? -4.894 11.120 -2.272 1.00 92.94 201 SER A N 1
ATOM 1684 C CA . SER A 1 201 ? -3.696 11.486 -1.508 1.00 92.94 201 SER A CA 1
ATOM 1685 C C . SER A 1 201 ? -3.939 12.706 -0.619 1.00 92.94 201 SER A C 1
ATOM 1687 O O . SER A 1 201 ? -3.589 12.701 0.561 1.00 92.94 201 SER A O 1
ATOM 1689 N N . MET A 1 202 ? -4.555 13.756 -1.167 1.00 93.00 202 MET A N 1
ATOM 1690 C CA . MET A 1 202 ? -4.814 14.997 -0.436 1.00 93.00 202 MET A CA 1
ATOM 1691 C C . MET A 1 202 ? -5.917 14.839 0.606 1.00 93.00 202 MET A C 1
ATOM 1693 O O . MET A 1 202 ? -5.751 15.325 1.724 1.00 93.00 202 MET A O 1
ATOM 1697 N N . SER A 1 203 ? -6.994 14.113 0.304 1.00 92.06 203 SER A N 1
ATOM 1698 C CA . SER A 1 203 ? -8.038 13.819 1.290 1.00 92.06 203 SER A CA 1
ATOM 1699 C C . SER A 1 203 ? -7.477 13.044 2.482 1.00 92.06 203 SER A C 1
ATOM 1701 O O . SER A 1 203 ? -7.698 13.444 3.625 1.00 92.06 203 SER A O 1
ATOM 1703 N N . ASN A 1 204 ? -6.670 12.005 2.241 1.00 92.94 204 ASN A N 1
ATOM 1704 C CA . ASN A 1 204 ? -6.045 11.232 3.318 1.00 92.94 204 ASN A CA 1
ATOM 1705 C C . ASN A 1 204 ? -5.020 12.061 4.106 1.00 92.94 204 ASN A C 1
ATOM 1707 O O . ASN A 1 204 ? -4.934 11.929 5.327 1.00 92.94 204 ASN A O 1
ATOM 1711 N N . MET A 1 205 ? -4.294 12.968 3.445 1.00 92.00 205 MET A N 1
ATOM 1712 C CA . MET A 1 205 ? -3.372 13.892 4.112 1.00 92.00 205 MET A CA 1
ATOM 1713 C C . MET A 1 205 ? -4.121 14.846 5.046 1.00 92.00 205 MET A C 1
ATOM 1715 O O . MET A 1 205 ? -3.696 15.060 6.179 1.00 92.00 205 MET A O 1
ATOM 1719 N N . LEU A 1 206 ? -5.252 15.398 4.600 1.00 90.44 206 LEU A N 1
ATOM 1720 C CA . LEU A 1 206 ? -6.086 16.274 5.421 1.00 90.44 206 LEU A CA 1
ATOM 1721 C C . LEU A 1 206 ? -6.655 15.528 6.629 1.00 90.44 206 LEU A C 1
ATOM 1723 O O . LEU A 1 206 ? -6.663 16.077 7.728 1.00 90.44 206 LEU A O 1
ATOM 1727 N N . THR A 1 207 ? -7.089 14.279 6.455 1.00 89.06 207 THR A N 1
ATOM 1728 C CA . THR A 1 207 ? -7.534 13.428 7.567 1.00 89.06 207 THR A CA 1
ATOM 1729 C C . THR A 1 207 ? -6.401 13.161 8.557 1.00 89.06 207 THR A C 1
ATOM 1731 O O . THR A 1 207 ? -6.600 13.323 9.760 1.00 89.06 207 THR A O 1
ATOM 1734 N N . ALA A 1 208 ? -5.197 12.843 8.076 1.00 88.25 208 ALA A N 1
ATOM 1735 C CA . ALA A 1 208 ? -4.017 12.679 8.922 1.00 88.25 208 ALA A CA 1
ATOM 1736 C C . ALA A 1 208 ? -3.699 13.964 9.714 1.00 88.25 208 ALA A C 1
ATOM 1738 O O . ALA A 1 208 ? -3.512 13.922 10.927 1.00 88.25 208 ALA A O 1
ATOM 1739 N N . MET A 1 209 ? -3.738 15.134 9.071 1.00 88.19 209 MET A N 1
ATOM 1740 C CA . MET A 1 209 ? -3.550 16.424 9.749 1.00 88.19 209 MET A CA 1
ATOM 1741 C C . MET A 1 209 ? -4.654 16.732 10.771 1.00 88.19 209 MET A C 1
ATOM 1743 O O . MET A 1 209 ? -4.375 17.332 11.809 1.00 88.19 209 MET A O 1
ATOM 1747 N N . LYS A 1 210 ? -5.905 16.334 10.505 1.00 86.31 210 LYS A N 1
ATOM 1748 C CA . LYS A 1 210 ? -7.012 16.465 11.466 1.00 86.31 210 LYS A CA 1
ATOM 1749 C C . LYS A 1 210 ? -6.781 15.593 12.700 1.00 86.31 210 LYS A C 1
ATOM 1751 O O . LYS A 1 210 ? -6.953 16.092 13.807 1.00 86.31 210 LYS A O 1
ATOM 1756 N N . LEU A 1 211 ? -6.312 14.353 12.534 1.00 84.69 211 LEU A N 1
ATOM 1757 C CA . LEU A 1 211 ? -5.966 13.464 13.655 1.00 84.69 211 LEU A CA 1
ATOM 1758 C C . LEU A 1 211 ? -4.895 14.040 14.578 1.00 84.69 211 LEU A C 1
ATOM 1760 O O . LEU A 1 211 ? -4.926 13.764 15.767 1.00 84.69 211 LEU A O 1
ATOM 1764 N N . MET A 1 212 ? -3.963 14.845 14.059 1.00 81.69 212 MET A N 1
ATOM 1765 C CA . MET A 1 212 ? -2.962 15.501 14.910 1.00 81.69 212 MET A CA 1
ATOM 1766 C C . MET A 1 212 ? -3.572 16.547 15.850 1.00 81.69 212 MET A C 1
ATOM 1768 O O . MET A 1 212 ? -2.986 16.848 16.885 1.00 81.69 212 MET A O 1
ATOM 1772 N N . LYS A 1 213 ? -4.709 17.140 15.468 1.00 77.62 213 LYS A N 1
ATOM 1773 C CA . LYS A 1 213 ? -5.382 18.206 16.225 1.00 77.62 213 LYS A CA 1
ATOM 1774 C C . LYS A 1 213 ? -6.491 17.675 17.129 1.00 77.62 213 LYS A C 1
ATOM 1776 O O . LYS A 1 213 ? -6.822 18.318 18.118 1.00 77.62 213 LYS A O 1
ATOM 1781 N N . ILE A 1 214 ? -7.092 16.549 16.759 1.00 71.38 214 ILE A N 1
ATOM 1782 C CA . ILE A 1 214 ? -8.200 15.938 17.490 1.00 71.38 214 ILE A CA 1
ATOM 1783 C C . ILE A 1 214 ? -7.629 15.009 18.560 1.00 71.38 214 ILE A C 1
ATOM 1785 O O . ILE A 1 214 ? -6.834 14.120 18.262 1.00 71.38 214 ILE A O 1
ATOM 1789 N N . HIS A 1 215 ? -8.076 15.178 19.803 1.00 67.38 215 HIS A N 1
ATOM 1790 C CA . HIS A 1 215 ? -7.898 14.153 20.824 1.00 67.38 215 HIS A CA 1
ATOM 1791 C C . HIS A 1 215 ? -8.968 13.079 20.597 1.00 67.38 215 HIS A C 1
ATOM 1793 O O . HIS A 1 215 ? -10.149 13.392 20.749 1.00 67.38 215 HIS A O 1
ATOM 1799 N N . PRO A 1 216 ? -8.601 11.851 20.183 1.00 63.59 216 PRO A N 1
ATOM 1800 C CA . PRO A 1 216 ? -9.582 10.809 19.906 1.00 63.59 216 PRO A CA 1
ATOM 1801 C C . PRO A 1 216 ? -10.381 10.506 21.175 1.00 63.59 216 PRO A C 1
ATOM 1803 O O . PRO A 1 216 ? -9.810 10.167 22.214 1.00 63.59 216 PRO A O 1
ATOM 1806 N N . THR A 1 217 ? -11.700 10.638 21.093 1.00 59.62 217 THR A N 1
ATOM 1807 C CA . THR A 1 217 ? -12.619 10.220 22.152 1.00 59.62 217 THR A CA 1
ATOM 1808 C C . THR A 1 217 ? -13.095 8.795 21.869 1.00 59.62 217 THR A C 1
ATOM 1810 O O . THR A 1 217 ? -12.909 8.245 20.783 1.00 59.62 217 THR A O 1
ATOM 1813 N N . SER A 1 218 ? -13.717 8.149 22.853 1.00 59.12 218 SER A N 1
ATOM 1814 C CA . SER A 1 218 ? -14.200 6.766 22.742 1.00 59.12 218 SER A CA 1
ATOM 1815 C C . SER A 1 218 ? -15.300 6.554 21.684 1.00 59.12 218 SER A C 1
ATOM 1817 O O . SER A 1 218 ? -15.616 5.401 21.374 1.00 59.12 218 SER A O 1
ATOM 1819 N N . THR A 1 219 ? -15.865 7.629 21.121 1.00 62.94 219 THR A N 1
ATOM 1820 C CA . THR A 1 219 ? -16.923 7.613 20.095 1.00 62.94 219 THR A CA 1
ATOM 1821 C C . THR A 1 219 ? -16.413 7.822 18.668 1.00 62.94 219 THR A C 1
ATOM 1823 O O . THR A 1 219 ? -17.168 7.585 17.723 1.00 62.94 219 THR A O 1
ATOM 1826 N N . THR A 1 220 ? -15.148 8.210 18.485 1.00 77.00 220 THR A N 1
ATOM 1827 C CA . THR A 1 220 ? -14.557 8.462 17.168 1.00 77.00 220 THR A CA 1
ATOM 1828 C C . THR A 1 220 ? -14.417 7.160 16.367 1.00 77.00 220 THR A C 1
ATOM 1830 O O . THR A 1 220 ? -13.819 6.189 16.838 1.00 77.00 220 THR A O 1
ATOM 1833 N N . LYS A 1 221 ? -14.937 7.131 15.132 1.00 81.19 221 LYS A N 1
ATOM 1834 C CA . LYS A 1 221 ? -14.834 5.984 14.209 1.00 81.19 221 LYS A CA 1
ATOM 1835 C C . LYS A 1 221 ? -14.238 6.388 12.863 1.00 81.19 221 LYS A C 1
ATOM 1837 O O . LYS A 1 221 ? -14.502 7.474 12.343 1.00 81.19 221 LYS A O 1
ATOM 1842 N N . ALA A 1 222 ? -13.454 5.482 12.279 1.00 85.81 222 ALA A N 1
ATOM 1843 C CA . ALA A 1 222 ? -12.953 5.615 10.915 1.00 85.81 222 ALA A CA 1
ATOM 1844 C C . ALA A 1 222 ? -13.990 5.082 9.916 1.00 85.81 222 ALA A C 1
ATOM 1846 O O . ALA A 1 222 ? -14.533 3.996 10.105 1.00 85.81 222 ALA A O 1
ATOM 1847 N N . VAL A 1 223 ? -14.251 5.844 8.856 1.00 87.19 223 VAL A N 1
ATOM 1848 C CA . VAL A 1 223 ? -15.138 5.463 7.752 1.00 87.19 223 VAL A CA 1
ATOM 1849 C C . VAL A 1 223 ? -14.335 5.454 6.458 1.00 87.19 223 VAL A C 1
ATOM 1851 O O . VAL A 1 223 ? -13.686 6.449 6.117 1.00 87.19 223 VAL A O 1
ATOM 1854 N N . PHE A 1 224 ? -14.413 4.336 5.740 1.00 89.75 224 PHE A N 1
ATOM 1855 C CA . PHE A 1 224 ? -13.724 4.102 4.474 1.00 89.75 224 PHE A CA 1
ATOM 1856 C C . PHE A 1 224 ? -14.695 4.287 3.304 1.00 89.75 224 PHE A C 1
ATOM 1858 O O . PHE A 1 224 ? -15.707 3.594 3.223 1.00 89.75 224 PHE A O 1
ATOM 1865 N N . SER A 1 225 ? -14.390 5.221 2.403 1.00 88.69 225 SER A N 1
ATOM 1866 C CA . SER A 1 225 ? -15.075 5.374 1.112 1.00 88.69 225 SER A CA 1
ATOM 1867 C C . SER A 1 225 ? -14.153 4.911 -0.020 1.00 88.69 225 SER A C 1
ATOM 1869 O O . SER A 1 225 ? -12.949 5.159 0.024 1.00 88.69 225 SER A O 1
ATOM 1871 N N . PHE A 1 226 ? -14.726 4.245 -1.024 1.00 89.38 226 PHE A N 1
ATOM 1872 C CA . PHE A 1 226 ? -14.031 3.714 -2.207 1.00 89.38 226 PHE A CA 1
ATOM 1873 C C . PHE A 1 226 ? -14.646 4.259 -3.510 1.00 89.38 226 PHE A C 1
ATOM 1875 O O . PHE A 1 226 ? -14.621 3.591 -4.539 1.00 89.38 226 PHE A O 1
ATOM 1882 N N . ASP A 1 227 ? -15.238 5.458 -3.452 1.00 82.38 227 ASP A N 1
ATOM 1883 C CA . ASP A 1 227 ? -16.088 5.996 -4.527 1.00 82.38 227 ASP A CA 1
ATOM 1884 C C . ASP A 1 227 ? -15.303 6.373 -5.793 1.00 82.38 227 ASP A C 1
ATOM 1886 O O . ASP A 1 227 ? -15.826 6.267 -6.898 1.00 82.38 227 ASP A O 1
ATOM 1890 N N . ASP A 1 228 ? -14.053 6.821 -5.637 1.00 81.94 228 ASP A N 1
ATOM 1891 C CA . ASP A 1 228 ? -13.201 7.181 -6.772 1.00 81.94 228 ASP A CA 1
ATOM 1892 C C . ASP A 1 228 ? -12.500 5.930 -7.333 1.00 81.94 228 ASP A C 1
ATOM 1894 O O . ASP A 1 228 ? -12.700 5.549 -8.481 1.00 81.94 228 ASP A O 1
ATOM 1898 N N . ILE A 1 229 ? -11.659 5.275 -6.529 1.00 87.00 229 ILE A N 1
ATOM 1899 C CA . ILE A 1 229 ? -10.912 4.081 -6.939 1.00 87.00 229 ILE A CA 1
ATOM 1900 C C . ILE A 1 229 ? -11.281 2.943 -5.993 1.00 87.00 229 ILE A C 1
ATOM 1902 O O . ILE A 1 229 ? -10.991 3.010 -4.802 1.00 87.00 229 ILE A O 1
ATOM 1906 N N . GLU A 1 230 ? -11.855 1.871 -6.540 1.00 88.06 230 GLU A N 1
ATOM 1907 C CA . GLU A 1 230 ? -12.444 0.758 -5.776 1.00 88.06 230 GLU A CA 1
ATOM 1908 C C . GLU A 1 230 ? -11.496 0.096 -4.761 1.00 88.06 230 GLU A C 1
ATOM 1910 O O . GLU A 1 230 ? -11.941 -0.489 -3.777 1.00 88.06 230 GLU A O 1
ATOM 1915 N N . TYR A 1 231 ? -10.187 0.180 -4.996 1.00 89.50 231 TYR A N 1
ATOM 1916 C CA . TYR A 1 231 ? -9.153 -0.449 -4.175 1.00 89.50 231 TYR A CA 1
ATOM 1917 C C . TYR A 1 231 ? -8.305 0.545 -3.366 1.00 89.50 231 TYR A C 1
ATOM 1919 O O . TYR A 1 231 ? -7.355 0.125 -2.706 1.00 89.50 231 TYR A O 1
ATOM 1927 N N . LEU A 1 232 ? -8.583 1.853 -3.434 1.00 91.44 232 LEU A N 1
ATOM 1928 C CA . LEU A 1 232 ? -7.891 2.875 -2.642 1.00 91.44 232 LEU A CA 1
ATOM 1929 C C . LEU A 1 232 ? -8.898 3.611 -1.751 1.00 91.44 232 LEU A C 1
ATOM 1931 O O . LEU A 1 232 ? -9.832 4.220 -2.268 1.00 91.44 232 LEU A O 1
ATOM 1935 N N . PRO A 1 233 ? -8.705 3.622 -0.421 1.00 92.38 233 PRO A N 1
ATOM 1936 C CA . PRO A 1 233 ? -9.679 4.188 0.484 1.00 92.38 233 PRO A CA 1
ATOM 1937 C C . PRO A 1 233 ? -9.454 5.691 0.652 1.00 92.38 233 PRO A C 1
ATOM 1939 O O . PRO A 1 233 ? -8.325 6.160 0.842 1.00 92.38 233 PRO A O 1
ATOM 1942 N N . ILE A 1 234 ? -10.551 6.438 0.699 1.00 91.75 234 ILE A N 1
ATOM 1943 C CA . ILE A 1 234 ? -10.610 7.750 1.334 1.00 91.75 234 ILE A CA 1
ATOM 1944 C C . ILE A 1 234 ? -11.015 7.526 2.785 1.00 91.75 234 ILE A C 1
ATOM 1946 O O . ILE A 1 234 ? -12.130 7.093 3.087 1.00 91.75 234 ILE A O 1
ATOM 1950 N N . ILE A 1 235 ? -10.082 7.808 3.686 1.00 90.62 235 ILE A N 1
ATOM 1951 C CA . ILE A 1 235 ? -10.268 7.652 5.121 1.00 90.62 235 ILE A CA 1
ATOM 1952 C C . ILE A 1 235 ? -10.850 8.953 5.657 1.00 90.62 235 ILE A C 1
ATOM 1954 O O . ILE A 1 235 ? -10.249 10.024 5.536 1.00 90.62 235 ILE A O 1
ATOM 1958 N N . SER A 1 236 ? -12.022 8.857 6.269 1.00 87.25 236 SER A N 1
ATOM 1959 C CA . SER A 1 236 ? -12.672 9.956 6.976 1.00 87.25 236 SER A CA 1
ATOM 1960 C C . SER A 1 236 ? -12.912 9.569 8.429 1.00 87.25 236 SER A C 1
ATOM 1962 O O . SER A 1 236 ? -13.000 8.391 8.769 1.00 87.25 236 SER A O 1
ATOM 1964 N N . ILE A 1 237 ? -12.986 10.572 9.296 1.00 84.25 237 ILE A N 1
ATOM 1965 C CA . ILE A 1 237 ? -13.235 10.382 10.722 1.00 84.25 237 ILE A CA 1
ATOM 1966 C C . ILE A 1 237 ? -14.566 11.029 11.037 1.00 84.25 237 ILE A C 1
ATOM 1968 O O . ILE A 1 237 ? -14.793 12.181 10.656 1.00 84.25 237 ILE A O 1
ATOM 1972 N N . LYS A 1 238 ? -15.434 10.277 11.706 1.00 77.69 238 LYS A N 1
ATOM 1973 C CA . LYS A 1 238 ? -16.703 10.776 12.222 1.00 77.69 238 LYS A CA 1
ATOM 1974 C C . LYS A 1 238 ? -16.728 10.570 13.728 1.00 77.69 238 LYS A C 1
ATOM 1976 O O . LYS A 1 238 ? -16.408 9.479 14.204 1.00 77.69 238 LYS A O 1
ATOM 1981 N N . ASP A 1 239 ? -17.112 11.615 14.444 1.00 66.56 239 ASP A N 1
ATOM 1982 C CA . ASP A 1 239 ? -17.558 11.487 15.823 1.00 66.56 239 ASP A CA 1
ATOM 1983 C C . ASP A 1 239 ? -19.038 11.102 15.774 1.00 66.56 239 ASP A C 1
ATOM 1985 O O . ASP A 1 239 ? -19.817 11.723 15.044 1.00 66.56 239 ASP A O 1
ATOM 1989 N N . ASN A 1 240 ? -19.381 10.007 16.452 1.00 52.72 240 ASN A N 1
ATOM 1990 C CA . ASN A 1 240 ? -20.765 9.567 16.620 1.00 52.72 240 ASN A CA 1
ATOM 1991 C C . ASN A 1 240 ? -21.530 10.501 17.558 1.00 52.72 240 ASN A C 1
ATOM 1993 O O . ASN A 1 240 ? -20.951 10.853 18.613 1.00 52.72 240 ASN A O 1
#

InterPro domains:
  IPR007244 NAA35-like [PTHR21373] (4-238)
  IPR057982 NAA35-like, TPR repeats [PF25789] (5-235)

Sequence (240 aa):
MPGHYINGYLMQIKFSLMIKYLLIGISLKLYSDYEYHMIYWYISILFSMSYEHLNEFRIQLDMDRRMYSISKKSKNIKPSKLTPNMEQLTILLYKTLISGITKLLLALNKMNIIKSPEFLLGNNKYRYELRFSAFEKCHTPQYIPFEKYEEQRNNNIQPGLIIIDSVNELKKCKEIIEEIKLNNKNNYLPNEMVGMLYKISMSNMLTAMKLMKIHPTSTTKAVFSFDDIEYLPIISIKDN

pLDDT: mean 85.57, std 10.68, range [50.06, 96.12]

Secondary structure (DSSP, 8-state):
-THHHHHHHHHHHHHHHHHHHHHHHHHTT-S-GGGHHHHHHHHHHHHHHHHHHHHHHHHHHHHHHHHHHHHTT---------PPPHHHHHHHHHHHHHHHHHHHHHHHHHTTSSPPPPPSS--HHHHHHHHHHHHHT-TTTTPPPHHHHHHHHH----HHHHHHHHHHHHHHHHHHHHHHHHH-TT-SS-HHHHHHHHHHHHHHHHHHHHHHHS---TTEEEEEE-SSSTTS-EEEEEE-